Protein AF-A0A3D1AW39-F1 (afdb_monomer_lite)

Secondary structure (DSSP, 8-state):
-TTGGGSHHHHHHHHHHHHHHHHHHHHHHHHHHHHHHHHHHHHHHHHHHHHHHHHHHHHHHTTHHHHHHHHHHHTTT-HHHHHHHHHHHHHHHHHHHHHHHHHHHHHHHH-HHHHTTHHHHHHHTHHHHHHHHS-HHHH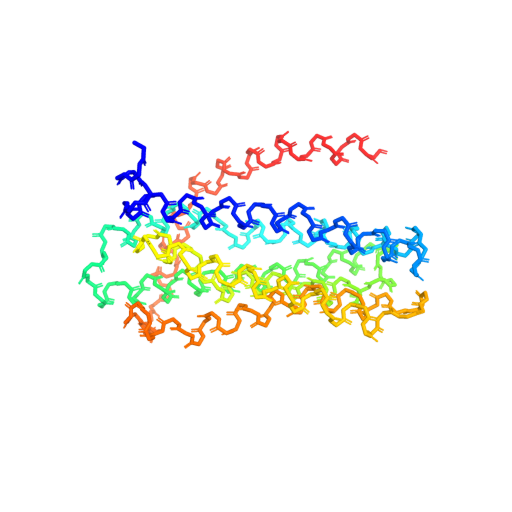HHTT-HHHHHHHHHHHHHHHHHHHHHH--STTTHHHHHHHHHHHHHHHHHHHHHHHHHHH--------HHHHHHHHHHHHHHHHHHHHHHHHHHHHHHHHT-

Structure (mmCIF, N/CA/C/O backbone):
data_AF-A0A3D1AW39-F1
#
_entry.id   AF-A0A3D1AW39-F1
#
loop_
_atom_site.group_PDB
_atom_site.id
_atom_site.type_symbol
_atom_site.label_atom_id
_atom_site.label_alt_id
_atom_site.label_comp_id
_atom_site.label_asym_id
_atom_site.label_entity_id
_atom_site.label_seq_id
_atom_site.pdbx_PDB_ins_code
_atom_site.Cartn_x
_atom_site.Cartn_y
_atom_site.Cartn_z
_atom_site.occupancy
_atom_site.B_iso_or_equiv
_atom_site.auth_seq_id
_atom_site.auth_comp_id
_atom_site.auth_asym_id
_atom_site.auth_atom_id
_atom_site.pdbx_PDB_model_num
ATOM 1 N N . MET A 1 1 ? -11.605 -38.046 10.058 1.00 46.28 1 MET A N 1
ATOM 2 C CA . MET A 1 1 ? -11.131 -37.231 8.911 1.00 46.28 1 MET A CA 1
ATOM 3 C C . MET A 1 1 ? -12.219 -36.349 8.277 1.00 46.28 1 MET A C 1
ATOM 5 O O . MET A 1 1 ? -12.023 -35.145 8.213 1.00 46.28 1 MET A O 1
ATOM 9 N N . ARG A 1 2 ? -13.407 -36.867 7.909 1.00 45.09 2 ARG A N 1
ATOM 10 C CA . ARG A 1 2 ? -14.499 -36.059 7.299 1.00 45.09 2 ARG A CA 1
ATOM 11 C C . ARG A 1 2 ? -15.125 -34.966 8.195 1.00 45.09 2 ARG A C 1
ATOM 13 O O . ARG 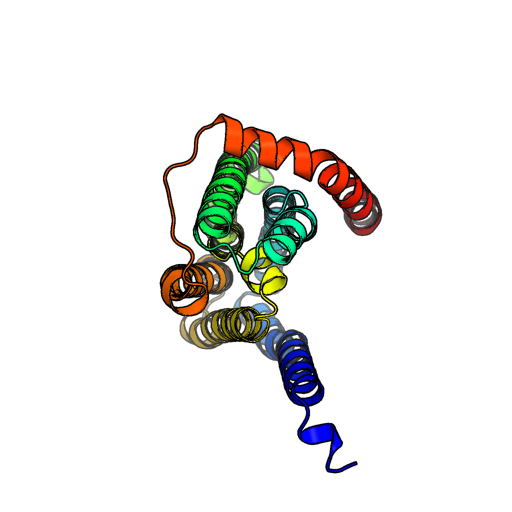A 1 2 ? -15.704 -34.023 7.671 1.00 45.09 2 ARG A O 1
ATOM 20 N N . ARG A 1 3 ? -14.982 -35.046 9.527 1.00 44.19 3 ARG A N 1
ATOM 21 C CA . ARG A 1 3 ? -15.471 -34.018 10.478 1.00 44.19 3 ARG A CA 1
ATOM 22 C C . ARG A 1 3 ? -14.529 -32.813 10.629 1.00 44.19 3 ARG A C 1
ATOM 24 O O . ARG A 1 3 ? -14.998 -31.736 10.970 1.00 44.19 3 ARG A O 1
ATOM 31 N N . LEU A 1 4 ? -13.236 -32.973 10.321 1.00 47.69 4 LEU A N 1
ATOM 32 C CA . LEU A 1 4 ? -12.252 -31.882 10.371 1.00 47.69 4 LEU A CA 1
ATOM 33 C C . LEU A 1 4 ? -12.429 -30.906 9.200 1.00 47.69 4 LEU A C 1
ATOM 35 O O . LEU A 1 4 ? -12.288 -29.710 9.394 1.00 47.69 4 LEU A O 1
ATOM 39 N N . LEU A 1 5 ? -12.865 -31.390 8.032 1.00 50.72 5 LEU A N 1
ATOM 40 C CA . LEU A 1 5 ? -13.167 -30.565 6.850 1.00 50.72 5 LEU A CA 1
ATOM 41 C C . LEU A 1 5 ? -14.412 -29.665 7.000 1.00 50.72 5 LEU A C 1
ATOM 43 O O . LEU A 1 5 ? -14.687 -28.857 6.119 1.00 50.72 5 LEU A O 1
ATOM 47 N N . ARG A 1 6 ? -15.172 -29.791 8.097 1.00 52.94 6 ARG A N 1
ATOM 48 C CA . ARG A 1 6 ? -16.337 -28.942 8.406 1.00 52.94 6 ARG A CA 1
ATOM 49 C C . ARG A 1 6 ? -16.041 -27.822 9.407 1.00 52.94 6 ARG A C 1
ATOM 51 O O . ARG A 1 6 ? -16.933 -27.019 9.664 1.00 52.94 6 ARG A O 1
ATOM 58 N N . SER A 1 7 ? -14.839 -27.750 9.981 1.00 61.44 7 SER A N 1
ATOM 59 C CA . SER A 1 7 ? -14.494 -26.662 10.897 1.00 61.44 7 SER A CA 1
ATOM 60 C C . SER A 1 7 ? -14.120 -25.401 10.113 1.00 61.44 7 SER A C 1
ATOM 62 O O . SER A 1 7 ? -13.469 -25.467 9.067 1.00 61.44 7 SER A O 1
ATOM 64 N N . THR A 1 8 ? -14.497 -24.231 10.635 1.00 64.88 8 THR A N 1
ATOM 65 C CA . THR A 1 8 ? -14.062 -22.916 10.127 1.00 64.88 8 THR A CA 1
ATOM 66 C C . THR A 1 8 ? -12.540 -22.863 9.933 1.00 64.88 8 THR A C 1
ATOM 68 O O . THR A 1 8 ? -12.059 -22.241 8.991 1.00 64.88 8 THR A O 1
ATOM 71 N N . VAL A 1 9 ? -11.793 -23.605 10.759 1.00 71.56 9 VAL A N 1
ATOM 72 C CA . VAL A 1 9 ? -10.335 -23.754 10.684 1.00 71.56 9 VAL A CA 1
ATOM 73 C C . VAL A 1 9 ? -9.889 -24.443 9.394 1.00 71.56 9 VAL A C 1
ATOM 75 O O . VAL A 1 9 ? -9.014 -23.919 8.716 1.00 71.56 9 VAL A O 1
ATOM 78 N N . ALA A 1 10 ? -10.494 -25.569 8.998 1.00 73.44 10 ALA A N 1
ATOM 79 C CA . ALA A 1 10 ? -10.113 -26.256 7.762 1.00 73.44 10 ALA A CA 1
ATOM 80 C C . ALA A 1 10 ? -10.465 -25.442 6.510 1.00 73.44 10 ALA A C 1
ATOM 82 O O . ALA A 1 10 ? -9.691 -25.422 5.556 1.00 73.44 10 ALA A O 1
ATOM 83 N N . ARG A 1 11 ? -11.595 -24.722 6.525 1.00 68.75 11 ARG A N 1
ATOM 84 C CA . ARG A 1 11 ? -11.969 -23.815 5.429 1.00 68.75 11 ARG A CA 1
ATOM 85 C C . ARG A 1 11 ? -10.987 -22.648 5.307 1.00 68.75 11 ARG A C 1
ATOM 87 O O . ARG A 1 11 ? -10.554 -22.344 4.201 1.00 68.75 11 ARG A O 1
ATOM 94 N N . ASN A 1 12 ? -10.607 -22.034 6.429 1.00 69.81 12 ASN A N 1
ATOM 95 C CA . ASN A 1 12 ? -9.619 -20.955 6.447 1.00 69.81 12 ASN A CA 1
ATOM 96 C C . ASN A 1 12 ? -8.232 -21.462 6.029 1.00 69.81 12 ASN A C 1
ATOM 98 O O . ASN A 1 12 ? -7.572 -20.814 5.227 1.00 69.81 12 ASN A O 1
ATOM 102 N N . ALA A 1 13 ? -7.817 -22.640 6.500 1.00 77.31 13 ALA A N 1
ATOM 103 C CA . ALA A 1 13 ? -6.557 -23.259 6.104 1.00 77.31 13 ALA A CA 1
ATOM 104 C C . ALA A 1 13 ? -6.520 -23.561 4.598 1.00 77.31 13 ALA A C 1
ATOM 106 O O . ALA A 1 13 ? -5.570 -23.176 3.927 1.00 77.31 13 ALA A O 1
ATOM 107 N N . LEU A 1 14 ? -7.567 -24.178 4.036 1.00 77.38 14 LEU A N 1
ATOM 108 C CA . LEU A 1 14 ? -7.657 -24.437 2.594 1.00 77.38 14 LEU A CA 1
ATOM 109 C C . LEU A 1 14 ? -7.664 -23.145 1.771 1.00 77.38 14 LEU A C 1
ATOM 111 O O . LEU A 1 14 ? -6.998 -23.088 0.742 1.00 77.38 14 LEU A O 1
ATOM 115 N N . ALA A 1 15 ? -8.364 -22.102 2.228 1.00 68.50 15 ALA A N 1
ATOM 116 C CA . ALA A 1 15 ? -8.329 -20.793 1.580 1.00 68.50 15 ALA A CA 1
ATOM 117 C C . ALA A 1 15 ? -6.910 -20.198 1.593 1.00 68.50 15 ALA A C 1
ATOM 119 O O . ALA A 1 15 ? -6.429 -19.755 0.554 1.00 68.50 15 ALA A O 1
ATOM 120 N N . LEU A 1 16 ? -6.208 -20.260 2.730 1.00 70.12 16 LEU A N 1
ATOM 121 C CA . LEU A 1 16 ? -4.821 -19.801 2.863 1.00 70.12 16 LEU A CA 1
ATOM 122 C C . LEU A 1 16 ? -3.856 -20.592 1.969 1.00 70.12 16 LEU A C 1
ATOM 124 O O . LEU A 1 16 ? -3.011 -19.995 1.304 1.00 70.12 16 LEU A O 1
ATOM 128 N N . TYR A 1 17 ? -3.996 -21.917 1.899 1.00 78.56 17 TYR A N 1
ATOM 129 C CA . TYR A 1 17 ? -3.203 -22.741 0.984 1.00 78.56 17 TYR A CA 1
ATOM 130 C C . TYR A 1 17 ? -3.522 -22.443 -0.482 1.00 78.56 17 TYR A C 1
ATOM 132 O O . TYR A 1 17 ? -2.606 -22.386 -1.296 1.00 78.56 17 TYR A O 1
ATOM 140 N N . GLY A 1 18 ? -4.790 -22.197 -0.822 1.00 75.50 18 GLY A N 1
ATOM 141 C CA . GLY A 1 18 ? -5.199 -21.780 -2.163 1.00 75.50 18 GLY A CA 1
ATOM 142 C C . GLY A 1 18 ? -4.584 -20.440 -2.568 1.00 75.50 18 GLY A C 1
ATOM 143 O O . GLY A 1 18 ? -4.095 -20.307 -3.689 1.00 75.50 18 GLY A O 1
ATOM 144 N N . ILE A 1 19 ? -4.525 -19.478 -1.640 1.00 69.38 19 ILE A N 1
ATOM 145 C CA . ILE A 1 19 ? -3.793 -18.223 -1.848 1.00 69.38 19 ILE A CA 1
ATOM 146 C C . ILE A 1 19 ? -2.334 -18.525 -2.115 1.00 69.38 19 ILE A C 1
ATOM 148 O O . ILE A 1 19 ? -1.855 -18.122 -3.162 1.00 69.38 19 ILE A O 1
ATOM 152 N N . GLN A 1 20 ? -1.643 -19.226 -1.209 1.00 74.44 20 GLN A N 1
ATOM 153 C CA . GLN A 1 20 ? -0.216 -19.552 -1.337 1.00 74.44 20 GLN A CA 1
ATOM 154 C C . GLN A 1 20 ? 0.071 -20.229 -2.681 1.00 74.44 20 GLN A C 1
ATOM 156 O O . GLN A 1 20 ? 0.967 -19.808 -3.404 1.00 74.44 20 GLN A O 1
ATOM 161 N N . ALA A 1 21 ? -0.746 -21.205 -3.078 1.00 78.75 21 ALA A N 1
ATOM 162 C CA . ALA A 1 21 ? -0.645 -21.846 -4.381 1.00 78.75 21 ALA A CA 1
ATOM 163 C C . ALA A 1 21 ? -0.776 -20.824 -5.518 1.00 78.75 21 ALA A C 1
ATOM 165 O O . ALA A 1 21 ? 0.107 -20.750 -6.365 1.00 78.75 21 ALA A O 1
ATOM 166 N N . ALA A 1 22 ? -1.798 -19.963 -5.506 1.00 73.06 22 ALA A N 1
ATOM 167 C CA . ALA A 1 22 ? -1.904 -18.865 -6.467 1.00 73.06 22 ALA A CA 1
ATOM 168 C C . ALA A 1 22 ? -0.705 -17.899 -6.385 1.00 73.06 22 ALA A C 1
ATOM 170 O O . ALA A 1 22 ? -0.312 -17.330 -7.405 1.00 73.06 22 ALA A O 1
ATOM 171 N N . GLN A 1 23 ? -0.090 -17.734 -5.206 1.00 71.56 23 GLN A N 1
ATOM 172 C CA . GLN A 1 23 ? 1.072 -16.873 -5.022 1.00 71.56 23 GLN A CA 1
ATOM 173 C C . GLN A 1 23 ? 2.298 -17.350 -5.780 1.00 71.56 23 GLN A C 1
ATOM 175 O O . GLN A 1 23 ? 3.000 -16.514 -6.345 1.00 71.56 23 GLN A O 1
ATOM 180 N N . TYR A 1 24 ? 2.507 -18.662 -5.827 1.00 79.19 24 TYR A N 1
ATOM 181 C CA . TYR A 1 24 ? 3.645 -19.277 -6.502 1.00 79.19 24 TYR A CA 1
ATOM 182 C C . TYR A 1 24 ? 3.341 -19.661 -7.951 1.00 79.19 24 TYR A C 1
ATOM 184 O O . TYR A 1 24 ? 4.180 -19.462 -8.825 1.00 79.19 24 TYR A O 1
ATOM 192 N N . ILE A 1 25 ? 2.133 -20.158 -8.224 1.00 83.25 25 ILE A N 1
ATOM 193 C CA . ILE A 1 25 ? 1.740 -20.665 -9.544 1.00 83.25 25 ILE A CA 1
ATOM 194 C C . ILE A 1 25 ? 1.546 -19.523 -10.542 1.00 83.25 25 ILE A C 1
ATOM 196 O O . ILE A 1 25 ? 1.949 -19.644 -11.692 1.00 83.25 25 ILE A O 1
ATOM 200 N N . LEU A 1 26 ? 0.943 -18.400 -10.143 1.00 78.31 26 LEU A N 1
ATOM 201 C CA . LEU A 1 26 ? 0.671 -17.320 -11.097 1.00 78.31 26 LEU A CA 1
ATOM 202 C C . LEU A 1 26 ? 1.952 -16.699 -11.682 1.00 78.31 26 LEU A C 1
ATOM 204 O O . LEU A 1 26 ? 2.040 -16.611 -12.908 1.00 78.31 26 LEU A O 1
ATOM 208 N N . PRO A 1 27 ? 2.976 -16.345 -10.877 1.00 79.12 27 PRO A N 1
ATOM 209 C CA . PRO A 1 27 ? 4.255 -15.883 -11.408 1.00 79.12 27 PRO A CA 1
ATOM 210 C C . PRO A 1 27 ? 4.938 -16.870 -12.356 1.00 79.12 27 PRO A C 1
ATOM 212 O O . PRO A 1 27 ? 5.640 -16.434 -13.261 1.00 79.12 27 PRO A O 1
ATOM 215 N N . TRP A 1 28 ? 4.716 -18.181 -12.212 1.00 83.81 28 TRP A N 1
ATOM 216 C CA . TRP A 1 28 ? 5.270 -19.171 -13.143 1.00 83.81 28 TRP A CA 1
ATOM 217 C C . TRP A 1 28 ? 4.735 -19.032 -14.567 1.00 83.81 28 TRP A C 1
ATOM 219 O O . TRP A 1 28 ? 5.428 -19.414 -15.501 1.00 83.81 28 TRP A O 1
ATOM 229 N N . PHE A 1 29 ? 3.538 -18.479 -14.755 1.00 84.25 29 PHE A N 1
ATOM 230 C CA . PHE A 1 29 ? 3.024 -18.170 -16.089 1.00 84.25 29 PHE A CA 1
ATOM 231 C C . PHE A 1 29 ? 3.451 -16.776 -16.539 1.00 84.25 29 PHE A C 1
ATOM 233 O O . PHE A 1 29 ? 3.885 -16.591 -17.677 1.00 84.25 29 PHE A O 1
ATOM 240 N N . THR A 1 30 ? 3.356 -15.792 -15.644 1.00 84.69 30 THR A N 1
ATOM 241 C CA . THR A 1 30 ? 3.626 -14.394 -15.988 1.00 84.69 30 THR A CA 1
ATOM 242 C C . THR A 1 30 ? 5.106 -14.142 -16.257 1.00 84.69 30 THR A C 1
ATOM 244 O O . THR A 1 30 ? 5.433 -13.422 -17.194 1.00 84.69 30 THR A O 1
ATOM 247 N N . TYR A 1 31 ? 6.013 -14.729 -15.469 1.00 86.69 31 TYR A N 1
ATOM 248 C CA . TYR A 1 31 ? 7.445 -14.448 -15.580 1.00 86.69 31 TYR A CA 1
ATOM 249 C C . TYR A 1 31 ? 8.034 -14.950 -16.900 1.00 86.69 31 TYR A C 1
ATOM 251 O O . TYR A 1 31 ? 8.643 -14.129 -17.578 1.00 86.69 31 TYR A O 1
ATOM 259 N N . PRO A 1 32 ? 7.830 -16.212 -17.340 1.00 88.81 32 PRO A N 1
ATOM 260 C CA . PRO A 1 32 ? 8.340 -16.666 -18.635 1.00 88.81 32 PRO A CA 1
ATOM 261 C C . PRO A 1 32 ? 7.734 -15.905 -19.816 1.00 88.81 32 PRO A C 1
ATOM 263 O O . PRO A 1 32 ? 8.401 -15.697 -20.827 1.00 88.81 32 PRO A O 1
ATOM 266 N N . TYR A 1 33 ? 6.471 -15.485 -19.703 1.00 90.88 33 TYR A N 1
ATOM 267 C CA . TYR A 1 33 ? 5.830 -14.673 -20.732 1.00 90.88 33 TYR A CA 1
ATOM 268 C C . TYR A 1 33 ? 6.463 -13.281 -20.820 1.00 90.88 33 TYR A C 1
ATOM 270 O O . TYR A 1 33 ? 6.902 -12.871 -21.892 1.00 90.88 33 TYR A O 1
ATOM 278 N N . LEU A 1 34 ? 6.564 -12.571 -19.692 1.00 88.19 34 LEU A N 1
ATOM 279 C CA . LEU A 1 34 ? 7.117 -11.219 -19.651 1.00 88.19 34 LEU A CA 1
ATOM 280 C C . LEU A 1 34 ? 8.604 -11.193 -20.006 1.00 88.19 34 LEU A C 1
ATOM 282 O O . LEU A 1 34 ? 9.021 -10.300 -20.736 1.00 88.19 34 LEU A O 1
ATOM 286 N N . THR A 1 35 ? 9.396 -12.179 -19.574 1.00 89.56 35 THR A N 1
ATOM 287 C CA . THR A 1 35 ? 10.810 -12.275 -19.975 1.00 89.56 35 THR A CA 1
ATOM 288 C C . THR A 1 35 ? 10.969 -12.530 -21.469 1.00 89.56 35 THR A C 1
ATOM 290 O O . THR A 1 35 ? 11.902 -11.999 -22.068 1.00 89.56 35 THR A O 1
ATOM 293 N N . ARG A 1 36 ? 10.070 -13.312 -22.081 1.00 91.12 36 ARG A N 1
ATOM 294 C CA . ARG A 1 36 ? 10.085 -13.592 -23.521 1.00 91.12 36 ARG A CA 1
ATOM 295 C C . ARG A 1 36 ? 9.625 -12.398 -24.358 1.00 91.12 36 ARG A C 1
ATOM 297 O O . ARG A 1 36 ? 10.225 -12.149 -25.392 1.00 91.12 36 ARG A O 1
ATOM 304 N N . VAL A 1 37 ? 8.571 -11.692 -23.944 1.00 92.50 37 VAL A N 1
ATOM 305 C CA . VAL A 1 37 ? 7.996 -10.572 -24.715 1.00 92.50 37 VAL A CA 1
ATOM 306 C C . VAL A 1 37 ? 8.784 -9.278 -24.530 1.00 92.50 37 VAL A C 1
ATOM 308 O O . VAL A 1 37 ? 8.977 -8.549 -25.493 1.00 92.50 37 VAL A O 1
ATOM 311 N N . LEU A 1 38 ? 9.248 -8.983 -23.312 1.00 89.94 38 LEU A N 1
ATOM 312 C CA . LEU A 1 38 ? 9.972 -7.741 -23.018 1.00 89.94 38 LEU A CA 1
ATOM 313 C C . LEU A 1 38 ? 11.488 -7.863 -23.179 1.00 89.94 38 LEU A C 1
ATOM 315 O O . LEU A 1 38 ? 12.182 -6.855 -23.095 1.00 89.94 38 LEU A O 1
ATOM 319 N N . HIS A 1 39 ? 12.000 -9.074 -23.395 1.00 89.50 39 HIS A N 1
ATOM 320 C CA . HIS A 1 39 ? 13.405 -9.439 -23.227 1.00 89.50 39 HIS A CA 1
ATOM 321 C C . HIS A 1 39 ? 13.907 -9.310 -21.769 1.00 89.50 39 HIS A C 1
ATOM 323 O O . HIS A 1 39 ? 13.409 -8.497 -20.978 1.00 89.50 39 HIS A O 1
ATOM 329 N N . PRO A 1 40 ? 14.941 -10.086 -21.381 1.00 87.50 40 PRO A N 1
ATOM 330 C CA . PRO A 1 40 ? 15.472 -10.071 -20.015 1.00 87.50 40 PRO A CA 1
ATOM 331 C C . PRO A 1 40 ? 15.916 -8.685 -19.524 1.00 87.50 40 PRO A C 1
ATOM 333 O O . PRO A 1 40 ? 15.761 -8.384 -18.343 1.00 87.50 40 PRO A O 1
ATOM 336 N N . ALA A 1 41 ? 16.422 -7.826 -20.416 1.00 87.94 41 ALA A N 1
ATOM 337 C CA . ALA A 1 41 ? 16.900 -6.490 -20.062 1.00 87.94 41 ALA A CA 1
ATOM 338 C C . ALA A 1 41 ? 15.771 -5.570 -19.558 1.00 87.94 41 ALA A C 1
ATOM 340 O O . ALA A 1 41 ? 15.896 -4.959 -18.494 1.00 87.94 41 ALA A O 1
ATOM 341 N N . ASN A 1 42 ? 14.643 -5.497 -20.273 1.00 90.75 42 ASN A N 1
ATOM 342 C CA . ASN A 1 42 ? 13.526 -4.646 -19.856 1.00 90.75 42 ASN A CA 1
ATOM 343 C C . ASN A 1 42 ? 12.739 -5.253 -18.695 1.00 90.75 42 ASN A C 1
ATOM 345 O O . ASN A 1 42 ? 12.287 -4.525 -17.812 1.00 90.75 42 ASN A O 1
ATOM 349 N N . TRP A 1 43 ? 12.624 -6.582 -18.647 1.00 90.12 43 TRP A N 1
ATOM 350 C CA . TRP A 1 43 ? 12.066 -7.251 -17.475 1.00 90.12 43 TRP A CA 1
ATOM 351 C C . TRP A 1 43 ? 12.899 -6.977 -16.213 1.00 90.12 43 TRP A C 1
ATOM 353 O O . TRP A 1 43 ? 12.343 -6.684 -15.155 1.00 90.12 43 TRP A O 1
ATOM 363 N N . GLY A 1 44 ? 14.231 -6.967 -16.341 1.00 89.38 44 GLY A N 1
ATOM 364 C CA . GLY A 1 44 ? 15.147 -6.580 -15.270 1.00 89.38 44 GLY A CA 1
ATOM 365 C C . GLY A 1 44 ? 14.888 -5.164 -14.747 1.00 89.38 44 GLY A C 1
ATOM 366 O O . GLY A 1 44 ? 14.821 -4.969 -13.535 1.00 89.38 44 GLY A O 1
ATOM 36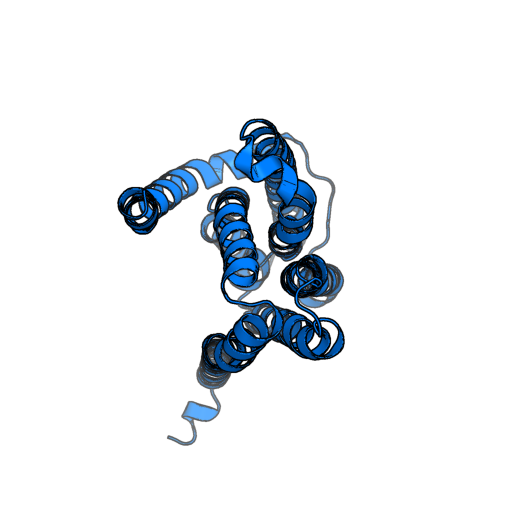7 N N . ARG A 1 45 ? 14.644 -4.190 -15.638 1.00 90.38 45 ARG A N 1
ATOM 368 C CA . ARG A 1 45 ? 14.276 -2.811 -15.252 1.00 90.38 45 ARG A CA 1
ATOM 369 C C . ARG A 1 45 ? 13.000 -2.772 -14.405 1.00 90.38 45 ARG A C 1
ATOM 371 O O . ARG A 1 45 ? 12.976 -2.086 -13.385 1.00 90.38 45 ARG A O 1
ATOM 378 N N . ILE A 1 46 ? 11.972 -3.544 -14.772 1.00 92.31 46 ILE A N 1
ATOM 379 C CA . ILE A 1 46 ? 10.725 -3.645 -13.991 1.00 92.31 46 ILE A CA 1
ATOM 380 C C . ILE A 1 46 ? 10.992 -4.247 -12.608 1.00 92.31 46 ILE A C 1
ATOM 382 O O . ILE A 1 46 ? 10.538 -3.689 -11.612 1.00 92.31 46 ILE A O 1
ATOM 386 N N . ILE A 1 47 ? 11.744 -5.350 -12.524 1.00 90.38 47 ILE A N 1
ATOM 387 C CA . ILE A 1 47 ? 12.068 -5.985 -11.237 1.00 90.38 47 ILE A CA 1
ATOM 388 C C . ILE A 1 47 ? 12.847 -5.024 -10.333 1.00 90.38 47 ILE A C 1
ATOM 390 O O . ILE A 1 47 ? 12.542 -4.928 -9.146 1.00 90.38 47 ILE A O 1
ATOM 394 N N . ILE A 1 48 ? 13.820 -4.287 -10.876 1.00 88.88 48 ILE A N 1
ATOM 395 C CA . ILE A 1 48 ? 14.587 -3.288 -10.119 1.00 88.88 48 ILE A CA 1
ATOM 396 C C . ILE A 1 48 ? 13.656 -2.193 -9.590 1.00 88.88 48 ILE A C 1
ATOM 398 O O . ILE A 1 48 ? 13.718 -1.858 -8.405 1.00 88.88 48 ILE A O 1
ATOM 402 N N . ALA A 1 49 ? 12.756 -1.674 -10.431 1.00 92.25 49 ALA A N 1
ATOM 403 C CA . ALA A 1 49 ? 11.768 -0.689 -10.006 1.00 92.25 49 ALA A CA 1
ATOM 404 C C . ALA A 1 49 ? 10.857 -1.243 -8.899 1.00 92.25 49 ALA A C 1
ATOM 406 O O . ALA A 1 49 ? 10.656 -0.583 -7.882 1.00 92.25 49 ALA A O 1
ATOM 407 N N . GLN A 1 50 ? 10.362 -2.474 -9.036 1.00 91.50 50 GLN A N 1
ATOM 408 C CA . GLN A 1 50 ? 9.543 -3.134 -8.016 1.00 91.50 50 GLN A CA 1
ATOM 409 C C . GLN A 1 50 ? 10.303 -3.330 -6.700 1.00 91.50 50 GLN A C 1
ATOM 411 O O . GLN A 1 50 ? 9.767 -3.021 -5.637 1.00 91.50 50 GLN A O 1
ATOM 416 N N . ALA A 1 51 ? 11.552 -3.795 -6.755 1.00 87.62 51 ALA A N 1
ATOM 417 C CA . ALA A 1 51 ? 12.395 -3.986 -5.578 1.00 87.62 51 ALA A CA 1
ATOM 418 C C . ALA A 1 51 ? 12.654 -2.661 -4.849 1.00 87.62 51 ALA A C 1
ATOM 420 O O . ALA A 1 51 ? 12.514 -2.588 -3.629 1.00 87.62 51 ALA A O 1
ATOM 421 N N . PHE A 1 52 ? 12.956 -1.597 -5.596 1.00 88.50 52 PHE A N 1
ATOM 422 C CA . PHE A 1 52 ? 13.119 -0.252 -5.051 1.00 88.50 52 PHE A CA 1
ATOM 423 C C . PHE A 1 52 ? 11.833 0.251 -4.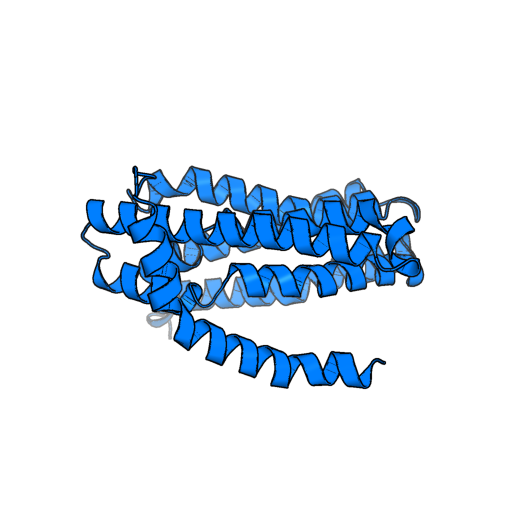381 1.00 88.50 52 PHE A C 1
ATOM 425 O O . PHE A 1 52 ? 11.854 0.707 -3.238 1.00 88.50 52 PHE A O 1
ATOM 432 N N . ILE A 1 53 ? 10.689 0.100 -5.054 1.00 94.19 53 ILE A N 1
ATOM 433 C CA . ILE A 1 53 ? 9.382 0.502 -4.526 1.00 94.19 53 ILE A CA 1
ATOM 434 C C . ILE A 1 53 ? 8.988 -0.304 -3.280 1.00 94.19 53 ILE A C 1
ATOM 436 O O . ILE A 1 53 ? 8.354 0.233 -2.367 1.00 94.19 53 ILE A O 1
ATOM 440 N N . GLN A 1 54 ? 9.411 -1.564 -3.180 1.00 89.56 54 GLN A N 1
ATOM 441 C CA . GLN A 1 54 ? 9.110 -2.418 -2.035 1.00 89.56 54 GLN A CA 1
ATOM 442 C C . GLN A 1 54 ? 9.682 -1.877 -0.716 1.00 89.56 54 GLN A C 1
ATOM 444 O O . GLN A 1 54 ? 9.073 -2.094 0.334 1.00 89.56 54 GLN A O 1
ATOM 449 N N . PHE A 1 55 ? 10.799 -1.142 -0.737 1.00 88.75 55 PHE A N 1
ATOM 450 C CA . PHE A 1 55 ? 11.300 -0.463 0.463 1.00 88.75 55 PHE A CA 1
ATOM 451 C C . PHE A 1 55 ? 10.299 0.575 0.977 1.00 88.75 55 PHE A C 1
ATOM 453 O O . PHE A 1 55 ? 10.022 0.619 2.174 1.00 88.75 55 PHE A O 1
ATOM 460 N N . PHE A 1 56 ? 9.680 1.346 0.082 1.00 92.81 56 PHE A N 1
ATOM 461 C CA . PHE A 1 56 ? 8.654 2.318 0.458 1.00 92.81 56 PHE A CA 1
ATOM 462 C C . PHE A 1 56 ? 7.373 1.651 0.956 1.00 92.81 56 PHE A C 1
ATOM 464 O O . PHE A 1 56 ? 6.774 2.145 1.906 1.00 92.81 56 PHE A O 1
ATOM 471 N N . VAL A 1 57 ? 6.989 0.493 0.403 1.00 91.75 57 VAL A N 1
ATOM 472 C CA . VAL A 1 57 ? 5.893 -0.311 0.974 1.00 91.75 57 VAL A CA 1
ATOM 473 C C . VAL A 1 57 ? 6.194 -0.637 2.440 1.00 91.75 57 VAL A C 1
ATOM 475 O O . VAL A 1 57 ? 5.371 -0.354 3.307 1.00 91.75 57 VAL A O 1
ATOM 478 N N . VAL A 1 58 ? 7.395 -1.144 2.744 1.00 87.19 58 VAL A N 1
ATOM 479 C CA . VAL A 1 58 ? 7.809 -1.453 4.126 1.00 87.19 58 VAL A CA 1
ATOM 480 C C . VAL A 1 58 ? 7.779 -0.209 5.019 1.00 87.19 58 VAL A C 1
ATOM 482 O O . VAL A 1 58 ? 7.267 -0.282 6.136 1.00 87.19 58 VAL A O 1
ATOM 485 N N . ILE A 1 59 ? 8.260 0.937 4.526 1.00 89.81 59 ILE A N 1
ATOM 486 C CA . ILE A 1 59 ? 8.208 2.210 5.261 1.00 89.81 59 ILE A CA 1
ATOM 487 C C . ILE A 1 59 ? 6.761 2.578 5.597 1.00 89.81 59 ILE A C 1
ATOM 489 O O . ILE A 1 59 ? 6.469 2.873 6.752 1.00 89.81 59 ILE A O 1
ATOM 493 N N . THR A 1 60 ? 5.842 2.512 4.627 1.00 92.94 60 THR A N 1
ATOM 494 C CA . THR A 1 60 ? 4.426 2.849 4.855 1.00 92.94 60 THR A CA 1
ATOM 495 C C . THR A 1 60 ? 3.706 1.889 5.794 1.00 92.94 60 THR A C 1
ATOM 497 O O . THR A 1 60 ? 2.699 2.269 6.387 1.00 92.94 60 THR A O 1
ATOM 500 N N . GLU A 1 61 ? 4.203 0.661 5.961 1.00 88.62 61 GLU A N 1
ATOM 501 C CA . GLU A 1 61 ? 3.653 -0.268 6.943 1.00 88.62 61 GLU A CA 1
ATOM 502 C C . GLU A 1 61 ? 4.049 0.092 8.378 1.00 88.62 61 GLU A C 1
ATOM 504 O O . GLU A 1 61 ? 3.270 -0.217 9.270 1.00 88.62 61 GLU A O 1
ATOM 509 N N . TYR A 1 62 ? 5.200 0.740 8.611 1.00 84.62 62 TYR A N 1
ATOM 510 C CA . TYR A 1 62 ? 5.654 1.329 9.891 1.00 84.62 62 TYR A CA 1
ATOM 511 C C . TYR A 1 62 ? 5.439 0.475 11.169 1.00 84.62 62 TYR A C 1
ATOM 513 O O . TYR A 1 62 ? 5.389 0.985 12.280 1.00 84.62 62 TYR A O 1
ATOM 521 N N . GLY A 1 63 ? 5.260 -0.843 11.049 1.00 84.12 63 GLY A N 1
ATOM 522 C CA . GLY A 1 63 ? 4.870 -1.709 12.172 1.00 84.12 63 GLY A CA 1
ATOM 523 C C . GLY A 1 63 ? 3.372 -1.716 12.531 1.00 84.12 63 GLY A C 1
ATOM 524 O O . GLY A 1 63 ? 2.973 -2.452 13.435 1.00 84.12 63 GLY A O 1
ATOM 525 N N . PHE A 1 64 ? 2.517 -0.994 11.798 1.00 89.88 64 PHE A N 1
ATOM 526 C CA . PHE A 1 64 ? 1.063 -0.964 12.004 1.00 89.88 64 PHE A CA 1
ATOM 527 C C . PHE A 1 64 ? 0.402 -2.340 11.858 1.00 89.88 64 PHE A C 1
ATOM 529 O O . PHE A 1 64 ? -0.601 -2.602 12.515 1.00 89.88 64 PHE A O 1
ATOM 536 N N . ASN A 1 65 ? 0.985 -3.257 11.077 1.00 88.06 65 ASN A N 1
ATOM 537 C CA . ASN A 1 65 ? 0.490 -4.637 10.988 1.00 88.06 65 ASN A CA 1
ATOM 538 C C . ASN A 1 65 ? 0.521 -5.397 12.322 1.00 88.06 65 ASN A C 1
ATOM 540 O O . ASN A 1 65 ? -0.168 -6.405 12.448 1.00 88.06 65 ASN A O 1
ATOM 544 N N . LEU A 1 66 ? 1.279 -4.930 13.317 1.00 87.75 66 LEU A N 1
ATOM 545 C CA . LEU A 1 66 ? 1.250 -5.479 14.671 1.00 87.75 66 LEU A CA 1
ATOM 546 C C . LEU A 1 66 ? 0.474 -4.559 15.615 1.00 87.75 66 LEU A C 1
ATOM 548 O O . LEU A 1 66 ? -0.512 -4.992 16.208 1.00 87.75 66 LEU A O 1
ATOM 552 N N . THR A 1 67 ? 0.868 -3.287 15.718 1.00 92.31 67 THR A N 1
ATOM 553 C CA . THR A 1 67 ? 0.291 -2.366 16.713 1.00 92.31 67 THR A CA 1
ATOM 554 C C . THR A 1 67 ? -1.173 -2.035 16.433 1.00 92.31 67 THR A C 1
ATOM 556 O O . THR A 1 67 ? -2.013 -2.147 17.327 1.00 92.31 67 THR A O 1
ATOM 559 N N . ALA A 1 68 ? -1.517 -1.701 15.186 1.00 93.62 68 ALA A N 1
ATOM 560 C CA . ALA A 1 68 ? -2.895 -1.388 14.816 1.00 93.62 68 ALA A CA 1
ATOM 561 C C . ALA A 1 68 ? -3.775 -2.645 14.828 1.00 93.62 68 ALA A C 1
ATOM 563 O O . ALA A 1 68 ? -4.906 -2.590 15.304 1.00 93.62 68 ALA A O 1
ATOM 564 N N . THR A 1 69 ? -3.247 -3.789 14.383 1.00 94.00 69 THR A N 1
ATOM 565 C CA . THR A 1 69 ? -3.945 -5.084 14.461 1.00 94.00 69 THR A CA 1
ATOM 566 C C . THR A 1 69 ? -4.305 -5.441 15.903 1.00 94.00 69 THR A C 1
ATOM 568 O O . THR A 1 69 ? -5.447 -5.810 16.176 1.00 94.00 69 THR A O 1
ATOM 571 N N . GLN A 1 70 ? -3.370 -5.276 16.846 1.00 93.12 70 GLN A N 1
ATOM 572 C CA . GLN A 1 70 ? -3.623 -5.494 18.270 1.00 93.12 70 GLN A CA 1
ATOM 573 C C . GLN A 1 70 ? -4.676 -4.518 18.812 1.00 93.12 70 GLN A C 1
ATOM 575 O O . GLN A 1 70 ? -5.614 -4.941 19.489 1.00 93.12 70 GLN A O 1
ATOM 580 N N . ALA A 1 71 ? -4.563 -3.225 18.492 1.00 93.88 71 ALA A N 1
ATOM 581 C CA . ALA A 1 71 ? -5.524 -2.215 18.932 1.00 93.88 71 ALA A CA 1
ATOM 582 C C . ALA A 1 71 ? -6.948 -2.513 18.430 1.00 93.88 71 ALA A C 1
ATOM 584 O O . ALA A 1 71 ? -7.908 -2.380 19.192 1.00 93.88 71 ALA A O 1
ATOM 585 N N . VAL A 1 72 ? -7.081 -2.967 17.180 1.00 95.88 72 VAL A N 1
ATOM 586 C CA . VAL A 1 72 ? -8.351 -3.423 16.596 1.00 95.88 72 VAL A CA 1
ATOM 587 C C . VAL A 1 72 ? -8.885 -4.650 17.321 1.00 95.88 72 VAL A C 1
ATOM 589 O O . VAL A 1 72 ? -10.057 -4.661 17.676 1.00 95.88 72 VAL A O 1
ATOM 592 N N . ALA A 1 73 ? -8.049 -5.661 17.566 1.00 93.44 73 ALA A N 1
ATOM 593 C CA . ALA A 1 73 ? -8.479 -6.891 18.228 1.00 93.44 73 ALA A CA 1
ATOM 594 C C . ALA A 1 73 ? -9.024 -6.624 19.643 1.00 93.44 73 ALA A C 1
ATOM 596 O O . ALA A 1 73 ? -10.037 -7.205 20.030 1.00 93.44 73 ALA A O 1
ATOM 597 N N . ILE A 1 74 ? -8.399 -5.699 20.384 1.00 95.19 74 ILE A N 1
ATOM 598 C CA . ILE A 1 74 ? -8.846 -5.281 21.723 1.00 95.19 74 ILE A CA 1
ATOM 599 C C . ILE A 1 74 ? -10.203 -4.558 21.668 1.00 95.19 74 ILE A C 1
ATOM 601 O O . ILE A 1 74 ? -11.038 -4.760 22.544 1.00 95.19 74 ILE A O 1
ATOM 605 N N . HIS A 1 75 ? -10.447 -3.737 20.641 1.00 94.62 75 HIS A N 1
ATOM 606 C CA . HIS A 1 75 ? -11.636 -2.877 20.537 1.00 94.62 75 HIS A CA 1
ATOM 607 C C . HIS A 1 75 ? -12.615 -3.330 19.441 1.00 94.62 75 HIS A C 1
ATOM 609 O O . HIS A 1 75 ? -13.369 -2.518 18.907 1.00 94.62 75 HIS A O 1
ATOM 615 N N . ARG A 1 76 ? -12.608 -4.619 19.0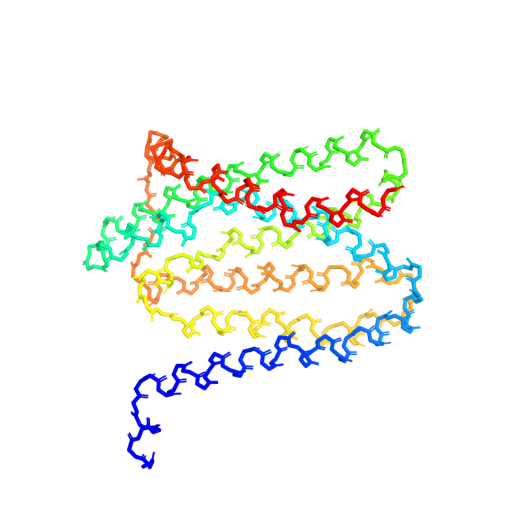81 1.00 91.31 76 ARG A N 1
ATOM 616 C CA . ARG A 1 76 ? -13.357 -5.157 17.928 1.00 91.31 76 ARG A CA 1
ATOM 617 C C . ARG A 1 76 ? -14.873 -4.943 18.001 1.00 91.31 76 ARG A C 1
ATOM 619 O O . ARG A 1 76 ? -15.521 -4.852 16.962 1.00 91.31 76 ARG A O 1
ATOM 626 N N . ASP A 1 77 ? -15.415 -4.838 19.213 1.00 92.31 77 ASP A N 1
ATOM 627 C CA . ASP A 1 77 ? -16.847 -4.662 19.473 1.00 92.31 77 ASP A CA 1
ATOM 628 C C . ASP A 1 77 ? -17.254 -3.175 19.625 1.00 92.31 77 ASP A C 1
ATOM 630 O O . ASP A 1 77 ? -18.441 -2.848 19.607 1.00 92.31 77 ASP A O 1
ATOM 634 N N . ASP A 1 78 ? -16.286 -2.252 19.705 1.00 95.12 78 ASP A N 1
ATOM 635 C CA . ASP A 1 78 ? -16.502 -0.803 19.830 1.00 95.12 78 ASP A CA 1
ATOM 636 C C . ASP A 1 78 ? -16.316 -0.108 18.469 1.00 95.12 78 ASP A C 1
ATOM 638 O O . ASP A 1 78 ? -15.226 0.332 18.092 1.00 95.12 78 ASP A O 1
ATOM 642 N N . ILE A 1 79 ? -17.408 -0.003 17.704 1.00 94.12 79 ILE A N 1
ATOM 643 C CA . ILE A 1 79 ? -17.405 0.600 16.359 1.00 94.12 79 ILE A CA 1
ATOM 644 C C . ILE A 1 79 ? -16.923 2.067 16.348 1.00 94.12 79 ILE A C 1
ATOM 646 O O . ILE A 1 79 ? -16.149 2.421 15.445 1.00 94.12 79 ILE A O 1
ATOM 650 N N . PRO A 1 80 ? -17.333 2.945 17.290 1.00 95.12 80 PRO A N 1
ATOM 651 C CA . PRO A 1 80 ? -16.763 4.286 17.408 1.00 95.12 80 PRO A CA 1
ATOM 652 C C . PRO A 1 80 ? -15.240 4.290 17.564 1.00 95.12 80 PRO A C 1
ATOM 654 O O . PRO A 1 80 ? -14.552 5.029 16.850 1.00 95.12 80 PRO A O 1
ATOM 657 N N . ARG A 1 81 ? -14.696 3.453 18.454 1.00 94.75 81 ARG A N 1
ATOM 658 C CA . ARG A 1 81 ? -13.248 3.368 18.671 1.00 94.75 81 ARG A CA 1
ATOM 659 C C . ARG A 1 81 ? -12.533 2.799 17.452 1.00 94.75 81 ARG A C 1
ATOM 661 O O . ARG A 1 81 ? -11.532 3.365 17.017 1.00 94.75 81 ARG A O 1
ATOM 668 N N . LEU A 1 82 ? -13.090 1.756 16.845 1.00 95.44 82 LEU A N 1
ATOM 669 C CA . LEU A 1 82 ? -12.577 1.138 15.626 1.00 95.44 82 LEU A CA 1
ATOM 670 C C . LEU A 1 82 ? -12.480 2.139 14.466 1.00 95.44 82 LEU A C 1
ATOM 672 O O . LEU A 1 82 ? -11.484 2.177 13.749 1.00 95.44 82 LEU A O 1
ATOM 676 N N . SER A 1 83 ? -13.496 2.989 14.314 1.00 95.94 83 SER A N 1
ATOM 677 C CA . SER A 1 83 ? -13.549 4.046 13.296 1.00 95.94 83 SER A CA 1
ATOM 678 C C . SER A 1 83 ? -12.457 5.104 13.495 1.00 95.94 83 SER A C 1
ATOM 680 O O . SER A 1 83 ? -11.846 5.566 12.524 1.00 95.94 83 SER A O 1
ATOM 682 N N . ARG A 1 84 ? -12.155 5.461 14.751 1.00 96.38 84 ARG A N 1
ATOM 683 C CA . ARG A 1 84 ? -11.027 6.349 15.070 1.00 96.38 84 ARG A CA 1
ATOM 684 C C . ARG A 1 84 ? -9.689 5.696 14.743 1.00 96.38 84 ARG A C 1
ATOM 686 O O . ARG A 1 84 ? -8.900 6.318 14.046 1.00 96.38 84 ARG A O 1
ATOM 693 N N . ILE A 1 85 ? -9.468 4.440 15.150 1.00 95.56 85 ILE A N 1
ATOM 694 C CA . ILE A 1 85 ? -8.233 3.698 14.831 1.00 95.56 85 ILE A CA 1
ATOM 695 C C . ILE A 1 85 ? -8.048 3.610 13.309 1.00 95.56 85 ILE A C 1
ATOM 697 O O . ILE A 1 85 ? -6.981 3.954 12.804 1.00 95.56 85 ILE A O 1
ATOM 701 N N . LEU A 1 86 ? -9.100 3.232 12.568 1.00 96.06 86 LEU A N 1
ATOM 702 C CA . LEU A 1 86 ? -9.132 3.241 11.100 1.00 96.06 86 LEU A CA 1
ATOM 703 C C . LEU A 1 86 ? -8.635 4.564 10.534 1.00 96.06 86 LEU A C 1
ATOM 705 O O . LEU A 1 86 ? -7.726 4.580 9.705 1.00 96.06 86 LEU A O 1
ATOM 709 N N . THR A 1 87 ? -9.225 5.666 10.979 1.00 96.50 87 THR A N 1
ATOM 710 C CA . THR A 1 87 ? -8.912 6.976 10.418 1.00 96.50 87 THR A CA 1
ATOM 711 C C . THR A 1 87 ? -7.498 7.418 10.796 1.00 96.50 87 THR A C 1
ATOM 713 O O . THR A 1 87 ? -6.749 7.816 9.907 1.00 96.50 87 THR A O 1
ATOM 716 N N . SER A 1 88 ? -7.096 7.296 12.065 1.00 96.38 88 SER A N 1
ATOM 717 C CA . SER A 1 88 ? -5.771 7.719 12.539 1.00 96.38 88 SER A CA 1
ATOM 718 C C . SER A 1 88 ? -4.640 6.943 11.867 1.00 96.38 88 SER A C 1
ATOM 720 O O . SER A 1 88 ? -3.705 7.549 11.347 1.00 96.38 88 SER A O 1
ATOM 722 N N . VAL A 1 89 ? -4.754 5.612 11.787 1.00 96.12 89 VAL A N 1
ATOM 723 C CA . VAL A 1 89 ? -3.743 4.764 11.136 1.00 96.12 89 VAL A CA 1
ATOM 724 C C . VAL A 1 89 ? -3.717 5.012 9.631 1.00 96.12 89 VAL A C 1
ATOM 726 O O . VAL A 1 89 ? -2.643 5.145 9.052 1.00 96.12 89 VAL A O 1
ATOM 729 N N . THR A 1 90 ? -4.874 5.129 8.972 1.00 96.00 90 THR A N 1
ATOM 730 C CA . THR A 1 90 ? -4.907 5.406 7.524 1.00 96.00 90 THR A CA 1
ATOM 731 C C . THR A 1 90 ? -4.325 6.784 7.210 1.00 96.00 90 THR A C 1
ATOM 733 O O . THR A 1 90 ? -3.587 6.928 6.236 1.00 96.00 90 THR A O 1
ATOM 736 N N . ALA A 1 91 ? -4.584 7.790 8.051 1.00 96.50 91 ALA A N 1
ATOM 737 C CA . ALA A 1 91 ? -3.975 9.111 7.932 1.00 96.50 91 ALA A CA 1
ATOM 738 C C . ALA A 1 91 ? -2.451 9.048 8.126 1.00 96.50 91 ALA A C 1
ATOM 740 O O . ALA A 1 91 ? -1.717 9.582 7.296 1.00 96.50 91 ALA A O 1
ATOM 741 N N . ALA A 1 92 ? -1.966 8.329 9.143 1.00 96.00 92 ALA A N 1
ATOM 742 C CA . ALA A 1 92 ? -0.536 8.107 9.366 1.00 96.00 92 ALA A CA 1
ATOM 743 C C . ALA A 1 92 ? 0.134 7.422 8.159 1.00 96.00 92 ALA A C 1
ATOM 745 O O . ALA A 1 92 ? 1.129 7.923 7.632 1.00 96.00 92 ALA A O 1
ATOM 746 N N . LYS A 1 93 ? -0.454 6.331 7.644 1.00 96.19 93 LYS A N 1
ATOM 747 C CA . LYS A 1 93 ? 0.032 5.638 6.436 1.00 96.19 93 LYS A CA 1
ATOM 748 C C . LYS A 1 93 ? 0.014 6.547 5.205 1.00 96.19 93 LYS A C 1
ATOM 750 O O . LYS A 1 93 ? 0.939 6.496 4.400 1.00 96.19 93 LYS A O 1
ATOM 755 N N . THR A 1 94 ? -0.994 7.410 5.072 1.00 96.69 94 THR A N 1
ATOM 756 C CA . THR A 1 94 ? -1.082 8.387 3.974 1.00 96.69 94 THR A CA 1
ATOM 757 C C . THR A 1 94 ? 0.032 9.432 4.065 1.00 96.69 94 THR A C 1
ATOM 759 O O . THR A 1 94 ? 0.661 9.731 3.054 1.00 96.69 94 THR A O 1
ATOM 762 N N . LEU A 1 95 ? 0.345 9.944 5.260 1.00 96.62 95 LEU A N 1
ATOM 763 C CA . LEU A 1 95 ? 1.475 10.861 5.459 1.00 96.62 95 LEU A CA 1
ATOM 764 C C . LEU A 1 95 ? 2.809 10.196 5.096 1.00 96.62 95 LEU A C 1
ATOM 766 O O . LEU A 1 95 ? 3.604 10.779 4.359 1.00 96.62 95 LEU A O 1
ATOM 770 N N . LEU A 1 96 ? 3.028 8.952 5.537 1.00 96.06 96 LEU A N 1
ATOM 771 C CA . LEU A 1 96 ? 4.216 8.179 5.162 1.00 96.06 96 LEU A CA 1
ATOM 772 C C . LEU A 1 96 ? 4.291 7.919 3.658 1.00 96.06 96 LEU A C 1
ATOM 774 O O . LEU A 1 96 ? 5.379 7.955 3.091 1.00 96.06 96 LEU A O 1
ATOM 778 N N . MET A 1 97 ? 3.158 7.668 3.004 1.00 97.69 97 MET A N 1
ATOM 779 C CA . MET A 1 97 ? 3.086 7.477 1.557 1.00 97.69 97 MET A CA 1
ATOM 780 C C . MET A 1 97 ? 3.483 8.747 0.807 1.00 97.69 97 MET A C 1
ATOM 782 O O . MET A 1 97 ? 4.267 8.673 -0.133 1.00 97.69 97 MET A O 1
ATOM 786 N N . LEU A 1 98 ? 2.984 9.912 1.228 1.00 97.75 98 LEU A N 1
ATOM 787 C CA . LEU A 1 98 ? 3.345 11.193 0.619 1.00 97.75 98 LEU A CA 1
ATOM 788 C C . LEU A 1 98 ? 4.828 11.521 0.839 1.00 97.75 98 LEU A C 1
ATOM 790 O O . LEU A 1 98 ? 5.513 11.913 -0.104 1.00 97.75 98 LEU A O 1
ATOM 794 N N . ALA A 1 99 ? 5.347 11.286 2.047 1.00 97.31 99 ALA A N 1
ATOM 795 C CA . ALA A 1 99 ? 6.773 11.423 2.337 1.00 97.31 99 ALA A CA 1
ATOM 796 C C . ALA A 1 99 ? 7.621 10.458 1.488 1.00 97.31 99 ALA A C 1
ATOM 798 O O . ALA A 1 99 ? 8.644 10.850 0.931 1.00 97.31 99 ALA A O 1
ATOM 799 N N . SER A 1 100 ? 7.160 9.216 1.325 1.00 96.94 100 SER A N 1
ATOM 800 C CA . SER A 1 100 ? 7.799 8.197 0.486 1.00 96.94 100 SER A CA 1
ATOM 801 C C . SER A 1 100 ? 7.801 8.582 -0.990 1.00 96.94 100 SER A C 1
ATOM 803 O O . SER A 1 100 ? 8.800 8.373 -1.669 1.00 96.94 100 SER A O 1
ATOM 805 N N . LEU A 1 101 ? 6.718 9.183 -1.488 1.00 97.44 101 LEU A N 1
ATOM 806 C CA . LEU A 1 101 ? 6.642 9.681 -2.859 1.00 97.44 101 LEU A CA 1
ATOM 807 C C . LEU A 1 101 ? 7.652 10.810 -3.085 1.00 97.44 101 LEU A C 1
ATOM 809 O O . LEU A 1 101 ? 8.402 10.776 -4.057 1.00 97.44 101 LEU A O 1
ATOM 813 N N . ALA A 1 102 ? 7.710 11.780 -2.169 1.00 97.31 102 ALA A N 1
ATOM 814 C CA . ALA A 1 102 ? 8.678 12.871 -2.241 1.00 97.31 102 ALA A CA 1
ATOM 815 C C . ALA A 1 102 ? 10.125 12.348 -2.199 1.00 97.31 102 ALA A C 1
ATOM 817 O O . ALA A 1 102 ? 10.951 12.749 -3.018 1.00 97.31 102 ALA A O 1
ATOM 818 N N . ALA A 1 103 ? 10.416 11.402 -1.301 1.00 96.31 103 ALA A N 1
ATOM 819 C CA . ALA A 1 103 ? 11.724 10.760 -1.206 1.00 96.31 103 ALA A CA 1
ATOM 820 C C . ALA A 1 103 ? 12.081 9.983 -2.484 1.00 96.31 103 ALA A C 1
ATOM 822 O O . ALA A 1 103 ? 13.189 10.123 -2.996 1.00 96.31 103 ALA A O 1
ATOM 823 N N . MET A 1 104 ? 11.139 9.216 -3.041 1.00 96.00 104 MET A N 1
ATOM 824 C CA . MET A 1 104 ? 11.323 8.495 -4.302 1.00 96.00 104 MET A CA 1
ATOM 825 C C . MET A 1 104 ? 11.669 9.460 -5.443 1.00 96.00 104 MET A C 1
ATOM 827 O O . MET A 1 104 ? 12.653 9.238 -6.147 1.00 96.00 104 MET A O 1
ATOM 831 N N . LEU A 1 105 ? 10.906 10.548 -5.601 1.00 95.44 105 LEU A N 1
ATOM 832 C CA . LEU A 1 105 ? 11.170 11.563 -6.624 1.00 95.44 105 LEU A CA 1
ATOM 833 C C . LEU A 1 105 ? 12.556 12.198 -6.440 1.00 95.44 105 LEU A C 1
ATOM 835 O O . LEU A 1 105 ? 13.301 12.314 -7.410 1.00 95.44 105 LEU A O 1
ATOM 839 N N . ALA A 1 106 ? 12.936 12.543 -5.207 1.00 94.88 106 ALA A N 1
ATOM 840 C CA . ALA A 1 106 ? 14.242 13.126 -4.906 1.00 94.88 106 ALA A CA 1
ATOM 841 C C . ALA A 1 106 ? 15.409 12.173 -5.218 1.00 94.88 106 ALA A C 1
ATOM 843 O O . ALA A 1 106 ? 16.417 12.606 -5.779 1.00 94.88 106 ALA A O 1
ATOM 844 N N . ILE A 1 107 ? 15.271 10.878 -4.909 1.00 92.75 107 ILE A N 1
ATOM 845 C CA . ILE A 1 107 ? 16.299 9.862 -5.184 1.00 92.75 107 ILE A CA 1
ATOM 846 C C . ILE A 1 107 ? 16.448 9.650 -6.692 1.00 92.75 107 ILE A C 1
ATOM 848 O O . ILE A 1 107 ? 17.555 9.757 -7.220 1.00 92.75 107 ILE A O 1
ATOM 852 N N . VAL A 1 108 ? 15.342 9.406 -7.402 1.00 92.50 108 VAL A N 1
ATOM 853 C CA . VAL A 1 108 ? 15.370 9.152 -8.852 1.00 92.50 108 VAL A CA 1
ATOM 854 C C . VAL A 1 108 ? 15.887 10.376 -9.612 1.00 92.50 108 VAL A C 1
ATOM 856 O O . VAL A 1 108 ? 16.622 10.237 -10.587 1.00 92.50 108 VAL A O 1
ATOM 859 N N . TRP A 1 109 ? 15.565 11.585 -9.147 1.00 90.50 109 TRP A N 1
ATOM 860 C CA . TRP A 1 109 ? 16.071 12.812 -9.755 1.00 90.50 109 TRP A CA 1
ATOM 861 C C . TRP A 1 109 ? 17.541 13.094 -9.415 1.00 90.50 109 TRP A C 1
ATOM 863 O O . TRP A 1 109 ? 18.264 13.664 -10.230 1.00 90.50 109 TRP A O 1
ATOM 873 N N . SER A 1 110 ? 18.034 12.659 -8.256 1.00 90.06 110 SER A N 1
ATOM 874 C CA . SER A 1 110 ? 19.445 12.827 -7.879 1.00 90.06 110 SER A CA 1
ATOM 875 C C . SER A 1 110 ? 20.386 11.871 -8.617 1.00 90.06 110 SER A C 1
ATOM 877 O O . SER A 1 110 ? 21.520 12.247 -8.896 1.00 90.06 110 SER A O 1
ATOM 879 N N . VAL A 1 111 ? 19.927 10.668 -8.978 1.00 89.69 111 VAL A N 1
ATOM 880 C CA . VAL A 1 111 ? 20.766 9.620 -9.584 1.00 89.69 111 VAL A CA 1
ATOM 881 C C . VAL A 1 111 ? 20.643 9.631 -11.119 1.00 89.69 111 VAL A C 1
ATOM 883 O O . VAL A 1 111 ? 19.608 9.215 -11.642 1.00 89.69 111 VAL A O 1
ATOM 886 N N . PRO A 1 112 ? 21.677 10.050 -11.884 1.00 87.06 112 PRO A N 1
ATOM 887 C CA . PRO A 1 112 ? 21.571 10.233 -13.336 1.00 87.06 112 PRO A CA 1
ATOM 888 C C . PRO A 1 112 ? 21.141 8.982 -14.110 1.00 87.06 112 PRO A C 1
ATOM 890 O O . PRO A 1 112 ? 20.371 9.097 -15.061 1.00 87.06 112 PRO A O 1
ATOM 893 N N . SER A 1 113 ? 21.583 7.797 -13.679 1.00 85.56 113 SER A N 1
ATOM 894 C CA . SER A 1 113 ? 21.227 6.517 -14.305 1.00 85.56 113 SER A CA 1
ATOM 895 C C . SER A 1 113 ? 19.751 6.138 -14.142 1.00 85.56 113 SER A C 1
ATOM 897 O O . SER A 1 113 ? 19.244 5.356 -14.937 1.00 85.56 113 SER A O 1
ATOM 899 N N . LEU A 1 114 ? 19.046 6.698 -13.150 1.00 85.56 114 LEU A N 1
ATOM 900 C CA . LEU A 1 114 ? 17.630 6.416 -12.888 1.00 85.56 114 LEU A CA 1
ATOM 901 C C . LEU A 1 114 ? 16.688 7.460 -13.498 1.00 85.56 114 LEU A C 1
ATOM 903 O O . LEU A 1 114 ? 15.501 7.185 -13.663 1.00 85.56 114 LEU A O 1
ATOM 907 N N . ARG A 1 115 ? 17.190 8.647 -13.863 1.00 86.06 115 ARG A N 1
ATOM 908 C CA . ARG A 1 115 ? 16.360 9.759 -14.366 1.00 86.06 115 ARG A CA 1
ATOM 909 C C . ARG A 1 115 ? 15.523 9.383 -15.587 1.00 86.06 115 ARG A C 1
ATOM 911 O O . ARG A 1 115 ? 14.356 9.757 -15.658 1.00 86.06 115 ARG A O 1
ATOM 918 N N . GLY A 1 116 ? 16.106 8.636 -16.528 1.00 88.06 116 GLY A N 1
ATOM 919 C CA . GLY A 1 116 ? 15.407 8.169 -17.734 1.00 88.06 116 GLY A CA 1
ATOM 920 C C . GLY A 1 116 ? 14.267 7.186 -17.441 1.00 88.06 116 GLY A C 1
ATOM 921 O O . GLY A 1 116 ? 13.331 7.070 -18.226 1.00 88.06 116 GLY A O 1
ATOM 922 N N . GLU A 1 117 ? 14.300 6.539 -16.277 1.00 90.69 117 GLU A N 1
ATOM 923 C CA . GLU A 1 117 ? 13.320 5.550 -15.822 1.00 90.69 117 GLU A CA 1
ATOM 924 C C . GLU A 1 117 ? 12.229 6.152 -14.931 1.00 90.69 117 GLU A C 1
ATOM 926 O O . GLU A 1 117 ? 11.384 5.421 -14.416 1.00 90.69 117 GLU A O 1
ATOM 931 N N . LEU A 1 118 ? 12.218 7.472 -14.718 1.00 93.31 118 LEU A N 1
ATOM 932 C CA . LEU A 1 118 ? 11.259 8.123 -13.823 1.00 93.31 118 LEU A CA 1
ATOM 933 C C . LEU A 1 118 ? 9.793 7.713 -14.082 1.00 93.31 118 LEU A C 1
ATOM 935 O O . LEU A 1 118 ? 9.101 7.433 -13.100 1.00 93.31 118 LEU A O 1
ATOM 939 N N . PRO A 1 119 ? 9.305 7.594 -15.338 1.00 95.25 119 PRO A N 1
ATOM 940 C CA . PRO A 1 119 ? 7.945 7.116 -15.594 1.00 95.25 119 PRO A CA 1
ATOM 941 C C . PRO A 1 119 ? 7.697 5.697 -15.067 1.00 95.25 119 PRO A C 1
ATOM 943 O O . PRO A 1 119 ? 6.632 5.423 -14.514 1.00 95.25 119 PRO A O 1
ATOM 946 N N . LEU A 1 120 ? 8.687 4.808 -15.187 1.00 95.06 120 LEU A N 1
ATOM 947 C CA . LEU A 1 120 ? 8.601 3.432 -14.704 1.00 95.06 120 LEU A CA 1
ATOM 948 C C . LEU A 1 120 ? 8.498 3.397 -13.174 1.00 95.06 120 LEU A C 1
ATOM 950 O O . LEU A 1 120 ? 7.619 2.723 -12.633 1.00 95.06 120 LEU A O 1
ATOM 954 N N . PHE A 1 121 ? 9.339 4.160 -12.471 1.00 95.38 121 PHE A N 1
ATOM 955 C CA . PHE A 1 121 ? 9.282 4.271 -11.010 1.00 95.38 121 PHE A CA 1
ATOM 956 C C . PHE A 1 121 ? 7.966 4.892 -10.527 1.00 95.38 121 PHE A C 1
ATOM 958 O O . PHE A 1 121 ? 7.333 4.353 -9.618 1.00 95.38 121 PHE A O 1
ATOM 965 N N . ALA A 1 122 ? 7.516 5.973 -11.169 1.00 96.12 122 ALA A N 1
ATOM 966 C CA . ALA A 1 122 ? 6.273 6.656 -10.822 1.00 96.12 122 ALA A CA 1
ATOM 967 C C . ALA A 1 122 ? 5.045 5.745 -10.984 1.00 96.12 122 ALA A C 1
ATOM 969 O O . ALA A 1 122 ? 4.197 5.688 -10.095 1.00 96.12 122 ALA A O 1
ATOM 970 N N . ILE A 1 123 ? 4.970 4.982 -12.079 1.00 97.06 123 ILE A N 1
ATOM 971 C CA . ILE A 1 123 ? 3.901 3.998 -12.295 1.00 97.06 123 ILE A CA 1
ATOM 972 C C . ILE A 1 123 ? 3.988 2.870 -11.264 1.00 97.06 123 ILE A C 1
ATOM 974 O O . ILE A 1 123 ? 2.976 2.475 -10.683 1.00 97.06 123 ILE A O 1
ATOM 978 N N . THR A 1 124 ? 5.194 2.371 -10.989 1.00 96.38 124 THR A N 1
ATOM 979 C CA . THR A 1 124 ? 5.382 1.263 -10.043 1.00 96.38 124 THR A CA 1
ATOM 980 C C . THR A 1 124 ? 4.998 1.666 -8.611 1.00 96.38 124 THR A C 1
ATOM 982 O O . THR A 1 124 ? 4.498 0.833 -7.845 1.00 96.38 124 THR A O 1
ATOM 985 N N . PHE A 1 125 ? 5.122 2.955 -8.264 1.00 97.44 125 PHE A N 1
ATOM 986 C CA . PHE A 1 125 ? 4.693 3.525 -6.981 1.00 97.44 125 PHE A CA 1
ATOM 987 C C . PHE A 1 125 ? 3.190 3.340 -6.698 1.00 97.44 125 PHE A C 1
ATOM 989 O O . PHE A 1 125 ? 2.792 3.314 -5.532 1.00 97.44 125 PHE A O 1
ATOM 996 N N . LEU A 1 126 ? 2.350 3.090 -7.716 1.00 97.00 126 LEU A N 1
ATOM 997 C CA . LEU A 1 126 ? 0.947 2.685 -7.518 1.00 97.00 126 LEU A CA 1
ATOM 998 C C . LEU A 1 126 ? 0.808 1.466 -6.592 1.00 97.00 126 LEU A C 1
ATOM 1000 O O . LEU A 1 126 ? -0.190 1.341 -5.883 1.00 97.00 126 LEU A O 1
ATOM 1004 N N . SER A 1 127 ? 1.825 0.604 -6.526 1.00 95.19 127 SER A N 1
ATOM 1005 C CA . SER A 1 127 ? 1.857 -0.521 -5.585 1.00 95.19 127 SER A CA 1
ATOM 1006 C C . SER A 1 127 ? 1.818 -0.050 -4.126 1.00 95.19 127 SER A C 1
ATOM 1008 O O . SER A 1 127 ? 1.123 -0.653 -3.310 1.00 95.19 127 SER A O 1
ATOM 1010 N N . VAL A 1 128 ? 2.522 1.038 -3.784 1.00 97.00 128 VAL A N 1
ATOM 1011 C CA . VAL A 1 128 ? 2.502 1.638 -2.435 1.00 97.00 128 VAL A CA 1
ATOM 1012 C C . VAL A 1 128 ? 1.106 2.161 -2.134 1.00 97.00 128 VAL A C 1
ATOM 1014 O O . VAL A 1 128 ? 0.530 1.828 -1.100 1.00 97.00 128 VAL A O 1
ATOM 1017 N N . VAL A 1 129 ? 0.526 2.896 -3.085 1.00 96.88 129 VAL A N 1
ATOM 1018 C CA . VAL A 1 129 ? -0.837 3.429 -2.981 1.00 96.88 129 VAL A CA 1
ATOM 1019 C C . VAL A 1 129 ? -1.832 2.300 -2.708 1.00 96.88 129 VAL A C 1
ATOM 1021 O O . VAL A 1 129 ? -2.607 2.369 -1.759 1.00 96.88 129 VAL A O 1
ATOM 1024 N N . GLY A 1 130 ? -1.766 1.207 -3.469 1.00 94.75 130 GLY A N 1
ATOM 1025 C CA . GLY A 1 130 ? -2.653 0.060 -3.286 1.00 94.75 130 GLY A CA 1
ATOM 1026 C C . GLY A 1 130 ? -2.527 -0.659 -1.947 1.00 94.75 130 GLY A C 1
ATOM 1027 O O . GLY A 1 130 ? -3.524 -1.193 -1.458 1.00 94.75 130 GLY A O 1
ATOM 1028 N N . ASN A 1 131 ? -1.333 -0.681 -1.351 1.00 92.75 131 ASN A N 1
ATOM 1029 C CA . ASN A 1 131 ? -1.119 -1.237 -0.012 1.00 92.75 131 ASN A CA 1
ATOM 1030 C C . ASN A 1 131 ? -1.631 -0.299 1.090 1.00 92.75 131 ASN A C 1
ATOM 1032 O O . ASN A 1 131 ? -2.207 -0.761 2.070 1.00 92.75 131 ASN A O 1
ATOM 1036 N N . VAL A 1 132 ? -1.488 1.017 0.920 1.00 95.31 132 VAL A N 1
ATOM 1037 C CA . VAL A 1 132 ? -1.998 2.011 1.880 1.00 95.31 132 VAL A CA 1
ATOM 1038 C C . VAL A 1 132 ? -3.525 2.068 1.870 1.00 95.31 132 VAL A C 1
ATOM 1040 O O . VAL A 1 132 ? -4.139 2.146 2.932 1.00 95.31 132 VAL A O 1
ATOM 1043 N N . LEU A 1 133 ? -4.143 1.977 0.688 1.00 94.06 133 LEU A N 1
ATOM 1044 C CA . LEU A 1 133 ? -5.598 2.023 0.528 1.00 94.06 133 LEU A CA 1
ATOM 1045 C C . LEU A 1 133 ? -6.320 0.838 1.176 1.00 94.06 133 LEU A C 1
ATOM 1047 O O . LEU A 1 133 ? -7.475 0.977 1.569 1.00 94.06 133 LEU A O 1
ATOM 1051 N N . PHE A 1 134 ? -5.674 -0.325 1.278 1.00 93.06 134 PHE A N 1
ATOM 1052 C CA . PHE A 1 134 ? -6.296 -1.517 1.843 1.00 93.06 134 PHE A CA 1
ATOM 1053 C C . PHE A 1 134 ? -5.789 -1.783 3.267 1.00 93.06 134 PHE A C 1
ATOM 1055 O O . PHE A 1 134 ? -4.660 -2.247 3.433 1.00 93.06 134 PHE A O 1
ATOM 1062 N N . PRO A 1 135 ? -6.599 -1.540 4.316 1.00 92.38 135 PRO A N 1
ATOM 1063 C CA . PRO A 1 135 ? -6.158 -1.703 5.697 1.00 92.38 135 PRO A CA 1
ATOM 1064 C C . PRO A 1 135 ? -6.164 -3.181 6.102 1.00 92.38 135 PRO A C 1
ATOM 1066 O O . PRO A 1 135 ? -7.049 -3.643 6.820 1.00 92.38 135 PRO A O 1
ATOM 1069 N N . VAL A 1 136 ? -5.162 -3.934 5.643 1.00 92.81 136 VAL A N 1
ATOM 1070 C CA . VAL A 1 136 ? -4.973 -5.359 5.969 1.00 92.81 136 VAL A CA 1
ATOM 1071 C C . VAL A 1 136 ? -5.043 -5.591 7.482 1.00 92.81 136 VAL A C 1
ATOM 1073 O O . VAL A 1 136 ? -5.774 -6.471 7.927 1.00 92.81 136 VAL A O 1
ATOM 1076 N N . TRP A 1 137 ? -4.365 -4.748 8.262 1.00 93.81 137 TRP A N 1
ATOM 1077 C CA . TRP A 1 137 ? -4.336 -4.762 9.729 1.00 93.81 137 TRP A CA 1
ATOM 1078 C C . TRP A 1 137 ? -5.732 -4.701 10.381 1.00 93.81 137 TRP A C 1
ATOM 1080 O O . TRP A 1 137 ? -5.968 -5.338 11.407 1.00 93.81 137 TRP A O 1
ATOM 1090 N N . LEU A 1 138 ? -6.694 -3.998 9.769 1.00 94.38 138 LEU A N 1
ATOM 1091 C CA . LEU A 1 138 ? -8.069 -3.917 10.271 1.00 94.38 138 LEU A CA 1
ATOM 1092 C C . LEU A 1 138 ? -8.775 -5.261 10.103 1.00 94.38 138 LEU A C 1
ATOM 1094 O O . LEU A 1 138 ? -9.354 -5.794 11.046 1.00 94.38 138 LEU A O 1
ATOM 1098 N N . PHE A 1 139 ? -8.712 -5.825 8.897 1.00 91.88 139 PHE A N 1
ATOM 1099 C CA . PHE A 1 139 ? -9.324 -7.120 8.614 1.00 91.88 139 PHE A CA 1
ATOM 1100 C C . PHE A 1 139 ? -8.637 -8.253 9.386 1.00 91.88 139 PHE A C 1
ATOM 1102 O O . PHE A 1 139 ? -9.313 -9.195 9.788 1.00 91.88 139 PHE A O 1
ATOM 1109 N N . GLN A 1 140 ? -7.327 -8.156 9.635 1.00 90.81 140 GLN A N 1
ATOM 1110 C CA . GLN A 1 140 ? -6.599 -9.095 10.491 1.00 90.81 140 GLN A CA 1
ATOM 1111 C C . GLN A 1 140 ? -7.083 -9.022 11.941 1.00 90.81 140 GLN A C 1
ATOM 1113 O O . GLN A 1 140 ? -7.409 -10.058 12.512 1.00 90.81 140 GLN A O 1
ATOM 1118 N N . GLY A 1 141 ? -7.194 -7.819 12.516 1.00 91.31 141 GLY A N 1
ATOM 1119 C CA . GLY A 1 141 ? -7.639 -7.643 13.903 1.00 91.31 141 GLY A CA 1
ATOM 1120 C C . GLY A 1 141 ? -9.095 -8.063 14.138 1.00 91.31 141 GLY A C 1
ATOM 1121 O O . GLY A 1 141 ? -9.451 -8.462 15.242 1.00 91.31 141 GLY A O 1
ATOM 1122 N N . LEU A 1 142 ? -9.929 -8.024 13.093 1.00 91.62 142 LEU A N 1
ATOM 1123 C CA . LEU A 1 142 ? -11.308 -8.528 13.107 1.00 91.62 142 LEU A CA 1
ATOM 1124 C C . LEU A 1 142 ? -11.431 -10.018 12.728 1.00 91.62 142 LEU A C 1
ATOM 1126 O O . LEU A 1 142 ? -12.546 -10.512 12.578 1.00 91.62 142 LEU A O 1
ATOM 1130 N N . GLU A 1 143 ? -10.316 -10.727 12.522 1.00 88.50 143 GLU A N 1
ATOM 1131 C CA . GLU A 1 143 ? -10.265 -12.136 12.087 1.00 88.50 143 GLU A CA 1
ATOM 1132 C C . GLU A 1 143 ? -10.943 -12.415 10.725 1.00 88.50 143 GLU A C 1
ATOM 1134 O O . GLU A 1 143 ? -11.325 -13.539 10.388 1.00 88.50 143 GLU A O 1
ATOM 1139 N N . GLN A 1 144 ? -11.053 -11.398 9.871 1.00 87.19 144 GLN A N 1
ATOM 1140 C CA . GLN A 1 144 ? -11.724 -11.449 8.572 1.00 87.19 144 GLN A CA 1
ATOM 1141 C C . GLN A 1 144 ? -10.760 -11.743 7.409 1.00 87.19 144 GLN A C 1
ATOM 1143 O O . GLN A 1 144 ? -10.780 -11.094 6.358 1.00 87.19 144 GLN A O 1
ATOM 1148 N N . MET A 1 145 ? -9.945 -12.789 7.559 1.00 82.69 145 MET A N 1
ATOM 1149 C CA . MET A 1 145 ? -8.881 -13.159 6.606 1.00 82.69 145 MET A CA 1
ATOM 1150 C C . MET A 1 145 ? -9.379 -13.429 5.176 1.00 82.69 145 MET A C 1
ATOM 1152 O O . MET A 1 145 ? -8.644 -13.235 4.206 1.00 82.69 145 MET A O 1
ATOM 1156 N N . GLN A 1 146 ? -10.643 -13.830 5.022 1.00 82.44 146 GLN A N 1
ATOM 1157 C CA . GLN A 1 146 ? -11.281 -14.068 3.722 1.00 82.44 146 GLN A CA 1
ATOM 1158 C C . GLN A 1 146 ? -11.326 -12.822 2.818 1.00 82.44 146 GLN A C 1
ATOM 1160 O O . GLN A 1 146 ? -11.224 -12.951 1.602 1.00 82.44 146 GLN A O 1
ATOM 1165 N N . PHE A 1 147 ? -11.418 -11.613 3.382 1.00 85.19 147 PHE A N 1
ATOM 1166 C CA . PHE A 1 147 ? -11.437 -10.379 2.587 1.00 85.19 147 PHE A CA 1
ATOM 1167 C C . PHE A 1 147 ? -10.045 -10.001 2.089 1.00 85.19 147 PHE A C 1
ATOM 1169 O O . PHE A 1 147 ? -9.889 -9.603 0.937 1.00 85.19 147 PHE A O 1
ATOM 1176 N N . ILE A 1 148 ? -9.025 -10.206 2.927 1.00 87.25 148 ILE A N 1
ATOM 1177 C CA . ILE A 1 148 ? -7.618 -10.041 2.540 1.00 87.25 148 ILE A CA 1
ATOM 1178 C C . ILE A 1 148 ? -7.290 -11.008 1.401 1.00 87.25 148 ILE A C 1
ATOM 1180 O O . ILE A 1 148 ? -6.767 -10.611 0.365 1.00 87.25 148 ILE A O 1
ATOM 1184 N N . THR A 1 149 ? -7.692 -12.267 1.573 1.00 82.94 149 THR A N 1
ATOM 1185 C CA . THR A 1 149 ? -7.577 -13.334 0.574 1.00 82.94 149 THR A CA 1
ATOM 1186 C C . THR A 1 149 ? -8.205 -12.943 -0.758 1.00 82.94 149 THR A C 1
ATOM 1188 O O . THR A 1 149 ? -7.562 -13.023 -1.803 1.00 82.94 149 THR A O 1
ATOM 1191 N N . PHE A 1 150 ? -9.464 -12.505 -0.722 1.00 85.12 150 PHE A N 1
ATOM 1192 C CA . PHE A 1 150 ? -10.192 -12.109 -1.918 1.00 85.12 150 PHE A CA 1
ATOM 1193 C C . PHE A 1 150 ? -9.510 -10.937 -2.631 1.00 85.12 150 PHE A C 1
ATOM 1195 O O . PHE A 1 150 ? -9.329 -10.993 -3.844 1.00 85.12 150 PHE A O 1
ATOM 1202 N N . ARG A 1 151 ? -9.060 -9.918 -1.886 1.00 88.62 151 ARG A N 1
ATOM 1203 C CA . ARG A 1 151 ? -8.310 -8.780 -2.433 1.00 88.62 151 ARG A CA 1
ATOM 1204 C C . ARG A 1 151 ? -7.019 -9.224 -3.119 1.00 88.62 151 ARG A C 1
ATOM 1206 O O . ARG A 1 151 ? -6.736 -8.751 -4.215 1.00 88.62 151 ARG A O 1
ATOM 1213 N N . GLU A 1 152 ? -6.251 -10.122 -2.504 1.00 87.25 152 GLU A N 1
ATOM 1214 C CA . GLU A 1 152 ? -5.004 -10.651 -3.078 1.00 87.25 152 GLU A CA 1
ATOM 1215 C C . GLU A 1 152 ? -5.243 -11.410 -4.384 1.00 87.25 152 GLU A C 1
ATOM 1217 O O . GLU A 1 152 ? -4.555 -11.183 -5.379 1.00 87.25 152 GLU A O 1
ATOM 1222 N N . ILE A 1 153 ? -6.245 -12.291 -4.406 1.00 85.69 153 ILE A N 1
ATOM 1223 C CA . ILE A 1 153 ? -6.612 -13.038 -5.614 1.00 85.69 153 ILE A CA 1
ATOM 1224 C C . ILE A 1 153 ? -7.114 -12.079 -6.697 1.00 85.69 153 ILE A C 1
ATOM 1226 O O . ILE A 1 153 ? -6.715 -12.198 -7.853 1.00 85.69 153 ILE A O 1
ATOM 1230 N N . LEU A 1 154 ? -7.938 -11.098 -6.329 1.00 89.50 154 LEU A N 1
ATOM 1231 C CA . LEU A 1 154 ? -8.455 -10.098 -7.255 1.00 89.50 154 LEU A CA 1
ATOM 1232 C C . LEU A 1 154 ? -7.324 -9.276 -7.884 1.00 89.50 154 LEU A C 1
ATOM 1234 O O . LEU A 1 154 ? -7.265 -9.179 -9.106 1.00 89.50 154 LEU A O 1
ATOM 1238 N N . ALA A 1 155 ? -6.394 -8.750 -7.080 1.00 90.25 155 ALA A N 1
ATOM 1239 C CA . ALA A 1 155 ? -5.222 -8.022 -7.573 1.00 90.25 155 ALA A CA 1
ATOM 1240 C C . ALA A 1 155 ? -4.408 -8.865 -8.563 1.00 90.25 155 ALA A C 1
ATOM 1242 O O . ALA A 1 155 ? -3.946 -8.377 -9.589 1.00 90.25 155 ALA A O 1
ATOM 1243 N N . ARG A 1 156 ? -4.266 -10.160 -8.283 1.00 86.50 156 ARG A N 1
ATOM 1244 C CA . ARG A 1 156 ? -3.525 -11.095 -9.129 1.00 86.50 156 ARG A CA 1
ATOM 1245 C C . ARG A 1 156 ? -4.222 -11.396 -10.449 1.00 86.50 156 ARG A C 1
ATOM 1247 O O . ARG A 1 156 ? -3.564 -11.397 -11.481 1.00 86.50 156 ARG A O 1
ATOM 1254 N N . LEU A 1 157 ? -5.533 -11.629 -10.436 1.00 87.75 157 LEU A N 1
ATOM 1255 C CA . LEU A 1 157 ? -6.308 -11.864 -11.658 1.00 87.75 157 LEU A CA 1
ATOM 1256 C C . LEU A 1 157 ? -6.336 -10.618 -12.549 1.00 87.75 157 LEU A C 1
ATOM 1258 O O . LEU A 1 157 ? -6.159 -10.727 -13.763 1.00 87.75 157 LEU A O 1
ATOM 1262 N N . LEU A 1 158 ? -6.484 -9.443 -11.932 1.00 90.94 158 LEU A N 1
ATOM 1263 C CA . LEU A 1 158 ? -6.391 -8.152 -12.610 1.00 90.94 158 LEU A CA 1
ATOM 1264 C C . LEU A 1 158 ? -4.980 -7.858 -13.120 1.00 90.94 158 LEU A C 1
ATOM 1266 O O . LEU A 1 158 ? -4.846 -7.162 -14.115 1.00 90.94 158 LEU A O 1
ATOM 1270 N N . GLY A 1 159 ? -3.940 -8.404 -12.489 1.00 88.94 159 GLY A N 1
ATOM 1271 C CA . GLY A 1 159 ? -2.571 -8.302 -12.988 1.00 88.94 159 GLY A CA 1
ATOM 1272 C C . GLY A 1 159 ? -2.302 -9.275 -14.135 1.00 88.94 159 GLY A C 1
ATOM 1273 O O . GLY A 1 159 ? -1.616 -8.932 -15.090 1.00 88.94 159 GLY A O 1
ATOM 1274 N N . LEU A 1 160 ? -2.857 -10.486 -14.073 1.00 89.75 160 LEU A N 1
ATOM 1275 C CA . LEU A 1 160 ? -2.578 -11.554 -15.029 1.00 89.75 160 LEU A CA 1
ATOM 1276 C C . LEU A 1 160 ? -3.257 -11.319 -16.383 1.00 89.75 160 LEU A C 1
ATOM 1278 O O . LEU A 1 160 ? -2.577 -11.264 -17.404 1.00 89.75 160 LEU A O 1
ATOM 1282 N N . LEU A 1 161 ? -4.590 -11.193 -16.406 1.00 88.75 161 LEU A N 1
ATOM 1283 C CA . LEU A 1 161 ? -5.348 -11.173 -17.665 1.00 88.75 161 LEU A CA 1
ATOM 1284 C C . LEU A 1 161 ? -4.960 -9.988 -18.565 1.00 88.75 161 LEU A C 1
ATOM 1286 O O . LEU A 1 161 ? -4.650 -10.215 -19.735 1.00 88.75 161 LEU A O 1
ATOM 1290 N N . PRO A 1 162 ? -4.889 -8.740 -18.064 1.00 91.69 162 PRO A N 1
ATOM 1291 C CA . PRO A 1 162 ? -4.490 -7.601 -18.879 1.00 91.69 162 PRO A CA 1
ATOM 1292 C C . PRO A 1 162 ? -3.019 -7.650 -19.286 1.00 91.69 162 PRO A C 1
ATOM 1294 O O . PRO A 1 162 ? -2.688 -7.092 -20.324 1.00 91.69 162 PRO A O 1
ATOM 1297 N N . THR A 1 163 ? -2.147 -8.344 -18.543 1.00 91.44 163 THR A N 1
ATOM 1298 C CA . THR A 1 163 ? -0.744 -8.513 -18.955 1.00 91.44 163 THR A CA 1
ATOM 1299 C C . THR A 1 163 ? -0.661 -9.227 -20.301 1.00 91.44 163 THR A C 1
ATOM 1301 O O . THR A 1 163 ? -0.012 -8.726 -21.212 1.00 91.44 163 THR A O 1
ATOM 1304 N N . PHE A 1 164 ? -1.378 -10.340 -20.478 1.00 89.81 164 PHE A N 1
ATOM 1305 C CA . PHE A 1 164 ? -1.394 -11.057 -21.760 1.00 89.81 164 PHE A CA 1
ATOM 1306 C C . PHE A 1 164 ? -2.090 -10.273 -22.882 1.00 89.81 164 PHE A C 1
ATOM 1308 O O . PHE A 1 164 ? -1.789 -10.471 -24.057 1.00 89.81 164 PHE A O 1
ATOM 1315 N N . LEU A 1 165 ? -3.032 -9.389 -22.542 1.00 90.31 165 LEU A N 1
ATOM 1316 C CA . LEU A 1 165 ? -3.784 -8.623 -23.536 1.00 90.31 165 LEU A CA 1
ATOM 1317 C C . LEU A 1 165 ? -3.043 -7.369 -24.011 1.00 90.31 165 LEU A C 1
ATOM 1319 O O . LEU A 1 165 ? -3.096 -7.079 -25.208 1.00 90.31 165 LEU A O 1
ATOM 1323 N N . LEU A 1 166 ? -2.391 -6.649 -23.092 1.00 90.81 166 LEU A N 1
ATOM 1324 C CA . LEU A 1 166 ? -1.803 -5.323 -23.308 1.00 90.81 166 LEU A CA 1
ATOM 1325 C C . LEU A 1 166 ? -0.291 -5.353 -23.558 1.00 90.81 166 LEU A C 1
ATOM 1327 O O . LEU A 1 166 ? 0.210 -4.447 -24.209 1.00 90.81 166 LEU A O 1
ATOM 1331 N N . VAL A 1 167 ? 0.434 -6.360 -23.057 1.00 93.44 167 VAL A N 1
ATOM 1332 C CA . VAL A 1 167 ? 1.893 -6.461 -23.219 1.00 93.44 167 VAL A CA 1
ATOM 1333 C C . VAL A 1 167 ? 2.189 -7.419 -24.364 1.00 93.44 167 VAL A C 1
ATOM 1335 O O . VAL A 1 167 ? 2.119 -8.639 -24.189 1.00 93.44 167 VAL A O 1
ATOM 1338 N N . ARG A 1 168 ? 2.477 -6.870 -25.547 1.00 91.81 168 ARG A N 1
ATOM 1339 C CA . ARG A 1 168 ? 2.709 -7.654 -26.776 1.00 91.81 168 ARG A CA 1
ATOM 1340 C C . ARG A 1 168 ? 4.047 -7.354 -27.441 1.00 91.81 168 ARG A C 1
ATOM 1342 O O . ARG A 1 168 ? 4.517 -8.173 -28.228 1.00 91.81 168 ARG A O 1
ATOM 1349 N N . HIS A 1 169 ? 4.654 -6.219 -27.117 1.00 90.69 169 HIS A N 1
ATOM 1350 C CA . HIS A 1 169 ? 5.899 -5.742 -27.700 1.00 90.69 169 HIS A CA 1
ATOM 1351 C C . HIS A 1 169 ? 6.915 -5.377 -26.617 1.00 90.69 169 HIS A C 1
ATOM 1353 O O . HIS A 1 169 ? 6.557 -5.030 -25.492 1.00 90.69 169 HIS A O 1
ATOM 1359 N N . GLU A 1 170 ? 8.198 -5.384 -26.977 1.00 87.62 170 GLU A N 1
ATOM 1360 C CA . GLU A 1 170 ? 9.295 -5.028 -26.067 1.00 87.62 170 GLU A CA 1
ATOM 1361 C C . GLU A 1 170 ? 9.192 -3.600 -25.511 1.00 87.62 170 GLU A C 1
ATOM 1363 O O . GLU A 1 170 ? 9.647 -3.331 -24.401 1.00 87.62 170 GLU A O 1
ATOM 1368 N N . SER A 1 171 ? 8.562 -2.689 -26.258 1.00 89.38 171 SER A N 1
ATOM 1369 C CA . SER A 1 171 ? 8.316 -1.302 -25.853 1.00 89.38 171 SER A CA 1
ATOM 1370 C C . SER A 1 171 ? 7.250 -1.152 -24.763 1.00 89.38 171 SER A C 1
ATOM 1372 O O . SER A 1 171 ? 7.158 -0.091 -24.146 1.00 89.38 171 SER A O 1
ATOM 1374 N N . ASP A 1 172 ? 6.466 -2.195 -24.477 1.00 92.44 172 ASP A N 1
ATOM 1375 C CA . ASP A 1 172 ? 5.302 -2.142 -23.578 1.00 92.44 172 ASP A CA 1
ATOM 1376 C C . ASP A 1 172 ? 5.684 -2.237 -22.088 1.00 92.44 172 ASP A C 1
ATOM 1378 O O . ASP A 1 172 ? 4.888 -2.642 -21.239 1.00 92.44 172 ASP A O 1
ATOM 1382 N N . ILE A 1 173 ? 6.907 -1.833 -21.739 1.00 94.38 173 ILE A N 1
ATOM 1383 C CA . ILE A 1 173 ? 7.465 -1.881 -20.379 1.00 94.38 173 ILE A CA 1
ATOM 1384 C C . ILE A 1 173 ? 6.568 -1.125 -19.393 1.00 94.38 173 ILE A C 1
ATOM 1386 O O . ILE A 1 173 ? 6.242 -1.632 -18.318 1.00 94.38 173 ILE A O 1
ATOM 1390 N N . LEU A 1 174 ? 6.138 0.086 -19.766 1.00 94.88 174 LEU A N 1
ATOM 1391 C CA . LEU A 1 174 ? 5.289 0.918 -18.913 1.00 94.88 174 LEU A CA 1
ATOM 1392 C C . LEU A 1 174 ? 3.894 0.310 -18.741 1.00 94.88 174 LEU A C 1
ATOM 1394 O O . LEU A 1 174 ? 3.343 0.387 -17.646 1.00 94.88 174 LEU A O 1
ATOM 1398 N N . TRP A 1 175 ? 3.351 -0.347 -19.772 1.00 94.56 175 TRP A N 1
ATOM 1399 C CA . TRP A 1 175 ? 2.092 -1.086 -19.665 1.00 94.56 175 TRP A CA 1
ATOM 1400 C C . TRP A 1 175 ? 2.226 -2.282 -18.729 1.00 94.56 175 TRP A C 1
ATOM 1402 O O . TRP A 1 175 ? 1.380 -2.468 -17.857 1.00 94.56 175 TRP A O 1
ATOM 1412 N N . ALA A 1 176 ? 3.311 -3.047 -18.840 1.00 94.06 176 ALA A N 1
ATOM 1413 C CA . ALA A 1 176 ? 3.574 -4.175 -17.954 1.00 94.06 176 ALA A CA 1
ATOM 1414 C C . ALA A 1 176 ? 3.710 -3.737 -16.486 1.00 94.06 176 ALA A C 1
ATOM 1416 O O . ALA A 1 176 ? 3.171 -4.389 -15.589 1.00 94.06 176 ALA A O 1
ATOM 1417 N N . ALA A 1 177 ? 4.391 -2.619 -16.221 1.00 95.19 177 ALA A N 1
ATOM 1418 C CA . ALA A 1 177 ? 4.481 -2.048 -14.879 1.00 95.19 177 ALA A CA 1
ATOM 1419 C C . ALA A 1 177 ? 3.126 -1.507 -14.390 1.00 95.19 177 ALA A C 1
ATOM 1421 O O . ALA A 1 177 ? 2.720 -1.784 -13.261 1.00 95.19 177 ALA A O 1
ATOM 1422 N N . ALA A 1 178 ? 2.391 -0.795 -15.249 1.00 95.94 178 ALA A N 1
ATOM 1423 C CA . ALA A 1 178 ? 1.088 -0.221 -14.922 1.00 95.94 178 ALA A CA 1
ATOM 1424 C C . ALA A 1 178 ? 0.049 -1.291 -14.604 1.00 95.94 178 ALA A C 1
ATOM 1426 O O . ALA A 1 178 ? -0.687 -1.149 -13.634 1.00 95.94 178 ALA A O 1
ATOM 1427 N N . VAL A 1 179 ? 0.007 -2.384 -15.367 1.00 94.94 179 VAL A N 1
ATOM 1428 C CA . VAL A 1 179 ? -0.896 -3.502 -15.088 1.00 94.94 179 VAL A CA 1
ATOM 1429 C C . VAL A 1 179 ? -0.542 -4.145 -13.752 1.00 94.94 179 VAL A C 1
ATOM 1431 O O . VAL A 1 179 ? -1.425 -4.323 -12.916 1.00 94.94 179 VAL A O 1
ATOM 1434 N N . GLN A 1 180 ? 0.732 -4.449 -13.497 1.00 92.31 180 GLN A N 1
ATOM 1435 C CA . GLN A 1 180 ? 1.132 -5.106 -12.250 1.00 92.31 180 GLN A CA 1
ATOM 1436 C C . GLN A 1 180 ? 0.851 -4.236 -11.017 1.00 92.31 180 GLN A C 1
ATOM 1438 O O . GLN A 1 180 ? 0.169 -4.672 -10.089 1.00 92.31 180 GLN A O 1
ATOM 1443 N N . SER A 1 181 ? 1.327 -2.992 -11.010 1.00 95.06 181 SER A N 1
ATOM 1444 C CA . SER A 1 181 ? 1.190 -2.085 -9.866 1.00 95.06 181 SER A CA 1
ATOM 1445 C C . SER A 1 181 ? -0.212 -1.490 -9.749 1.00 95.06 181 SER A C 1
ATOM 1447 O O . SER A 1 181 ? -0.759 -1.365 -8.650 1.00 95.06 181 SER A O 1
ATOM 1449 N N . GLY A 1 182 ? -0.839 -1.181 -10.882 1.00 95.50 182 GLY A N 1
ATOM 1450 C CA . GLY A 1 182 ? -2.206 -0.677 -10.953 1.00 95.50 182 GLY A CA 1
ATOM 1451 C C . GLY A 1 182 ? -3.238 -1.703 -10.499 1.00 95.50 182 GLY A C 1
ATOM 1452 O O . GLY A 1 182 ? -4.222 -1.322 -9.875 1.00 95.50 182 GLY A O 1
ATOM 1453 N N . SER A 1 183 ? -3.003 -3.002 -10.697 1.00 94.38 183 SER A N 1
ATOM 1454 C CA . SER A 1 183 ? -3.914 -4.042 -10.196 1.00 94.38 183 SER A CA 1
ATOM 1455 C C . SER A 1 183 ? -3.948 -4.115 -8.673 1.00 94.38 183 SER A C 1
ATOM 1457 O O . SER A 1 183 ? -5.015 -4.295 -8.083 1.00 94.38 183 SER A O 1
ATOM 1459 N N . VAL A 1 184 ? -2.801 -3.904 -8.020 1.00 93.56 184 VAL A N 1
ATOM 1460 C CA . VAL A 1 184 ? -2.709 -3.790 -6.556 1.00 93.56 184 VAL A CA 1
ATOM 1461 C C . VAL A 1 184 ? -3.454 -2.543 -6.073 1.00 93.56 184 VAL A C 1
ATOM 1463 O O . VAL A 1 184 ? -4.224 -2.621 -5.113 1.00 93.56 184 VAL A O 1
ATOM 1466 N N . ALA A 1 185 ? -3.275 -1.409 -6.761 1.00 95.94 185 ALA A N 1
ATOM 1467 C CA . ALA A 1 185 ? -3.996 -0.168 -6.478 1.00 95.94 185 ALA A CA 1
ATOM 1468 C C . ALA A 1 185 ? -5.512 -0.327 -6.626 1.00 95.94 185 ALA A C 1
ATOM 1470 O O . ALA A 1 185 ? -6.267 0.019 -5.719 1.00 95.94 185 ALA A O 1
ATOM 1471 N N . PHE A 1 186 ? -5.958 -0.915 -7.732 1.00 95.69 186 PHE A N 1
ATOM 1472 C CA . PHE A 1 186 ? -7.367 -1.100 -8.043 1.00 95.69 186 PHE A CA 1
ATOM 1473 C C . PHE A 1 186 ? -8.051 -2.075 -7.080 1.00 95.69 186 PHE A C 1
ATOM 1475 O O . PHE A 1 186 ? -9.119 -1.776 -6.548 1.00 95.69 186 PHE A O 1
ATOM 1482 N N . ALA A 1 187 ? -7.415 -3.208 -6.770 1.00 93.38 187 ALA A N 1
ATOM 1483 C CA . ALA A 1 187 ? -7.919 -4.122 -5.749 1.00 93.38 187 ALA A CA 1
ATOM 1484 C C . ALA A 1 187 ? -7.954 -3.461 -4.360 1.00 93.38 187 ALA A C 1
ATOM 1486 O O . ALA A 1 187 ? -8.876 -3.706 -3.580 1.00 93.38 187 ALA A O 1
ATOM 1487 N N . GLY A 1 188 ? -6.982 -2.591 -4.060 1.00 93.69 188 GLY A N 1
ATOM 1488 C CA . GLY A 1 188 ? -6.977 -1.785 -2.844 1.00 93.69 188 GLY A CA 1
ATOM 1489 C C . GLY A 1 188 ? -8.151 -0.808 -2.767 1.00 93.69 188 GLY A C 1
ATOM 1490 O O . GLY A 1 188 ? -8.822 -0.756 -1.739 1.00 93.69 188 GLY A O 1
ATOM 1491 N N . LEU A 1 189 ? -8.464 -0.115 -3.866 1.00 94.69 189 LEU A N 1
ATOM 1492 C CA . LEU A 1 189 ? -9.640 0.755 -3.972 1.00 94.69 189 LEU A CA 1
ATOM 1493 C C . LEU A 1 189 ? -10.939 -0.018 -3.735 1.00 94.69 189 LEU A C 1
ATOM 1495 O O . LEU A 1 189 ? -11.755 0.394 -2.913 1.00 94.69 189 LEU A O 1
ATOM 1499 N N . ILE A 1 190 ? -11.125 -1.161 -4.403 1.00 92.44 190 ILE A N 1
ATOM 1500 C CA . ILE A 1 190 ? -12.309 -2.013 -4.201 1.00 92.44 190 ILE A CA 1
ATOM 1501 C C . ILE A 1 190 ? -12.426 -2.427 -2.731 1.00 92.44 190 ILE A C 1
ATOM 1503 O O . ILE A 1 190 ? -13.503 -2.334 -2.138 1.00 92.44 190 ILE A O 1
ATOM 1507 N N . GLY A 1 191 ? -11.311 -2.843 -2.128 1.00 89.25 191 GLY A N 1
ATOM 1508 C CA . GLY A 1 191 ? -11.260 -3.212 -0.722 1.00 89.25 191 GLY A CA 1
ATOM 1509 C C . GLY A 1 191 ? -11.654 -2.059 0.206 1.00 89.25 191 GLY A C 1
ATOM 1510 O O . GLY A 1 191 ? -12.484 -2.253 1.096 1.00 89.25 191 GLY A O 1
ATOM 1511 N N . LEU A 1 192 ? -11.154 -0.849 -0.052 1.00 90.62 192 LEU A N 1
ATOM 1512 C CA . LEU A 1 192 ? -11.507 0.359 0.692 1.00 90.62 192 LEU A CA 1
ATOM 1513 C C . LEU A 1 192 ? -13.004 0.691 0.591 1.00 90.62 192 LEU A C 1
ATOM 1515 O O . LEU A 1 192 ? -13.642 0.966 1.604 1.00 90.62 192 LEU A O 1
ATOM 1519 N N . PHE A 1 193 ? -13.596 0.607 -0.603 1.00 89.62 193 PHE A N 1
ATOM 1520 C CA . PHE A 1 193 ? -15.036 0.835 -0.786 1.00 89.62 193 PHE A CA 1
ATOM 1521 C C . PHE A 1 193 ? -15.900 -0.245 -0.126 1.00 89.62 193 PHE A C 1
ATOM 1523 O O . PHE A 1 193 ? -17.013 0.034 0.324 1.00 89.62 193 PHE A O 1
ATOM 1530 N N . SER A 1 194 ? -15.400 -1.479 -0.046 1.00 87.56 194 SER A N 1
ATOM 1531 C CA . SER A 1 194 ? -16.096 -2.571 0.640 1.00 87.56 194 SER A CA 1
ATOM 1532 C C . SER A 1 194 ? -16.050 -2.449 2.169 1.00 87.56 194 SER A C 1
ATOM 1534 O O . SER A 1 194 ? -16.933 -2.977 2.845 1.00 87.56 194 SER A O 1
ATOM 1536 N N . LEU A 1 195 ? -15.084 -1.702 2.718 1.00 91.25 195 LEU A N 1
ATOM 1537 C CA . LEU A 1 195 ? -14.787 -1.638 4.150 1.00 91.25 195 LEU A CA 1
ATOM 1538 C C . LEU A 1 195 ? -16.014 -1.340 5.028 1.00 91.25 195 LEU A C 1
ATOM 1540 O O . LEU A 1 195 ? -16.293 -2.153 5.913 1.00 91.25 195 LEU A O 1
ATOM 1544 N N . PRO A 1 196 ? -16.810 -0.273 4.795 1.00 87.94 196 PRO A N 1
ATOM 1545 C CA . PRO A 1 196 ? -17.901 0.075 5.708 1.00 87.94 196 PRO A CA 1
ATOM 1546 C C . PRO A 1 196 ? -19.013 -0.974 5.745 1.00 87.94 196 PRO A C 1
ATOM 1548 O O . PRO A 1 196 ? -19.723 -1.093 6.742 1.00 87.94 196 PRO A O 1
ATOM 1551 N N . ARG A 1 197 ? -19.177 -1.738 4.655 1.00 85.94 197 ARG A N 1
ATOM 1552 C CA . ARG A 1 197 ? -20.186 -2.802 4.559 1.00 85.94 197 ARG A CA 1
ATOM 1553 C C . ARG A 1 197 ? -19.797 -4.024 5.381 1.00 85.94 197 ARG A C 1
ATOM 1555 O O . ARG A 1 197 ? -20.673 -4.726 5.868 1.00 85.94 197 ARG A O 1
ATOM 1562 N N . VAL A 1 198 ? -18.497 -4.268 5.523 1.00 85.44 198 VAL A N 1
ATOM 1563 C CA . VAL A 1 198 ? -17.970 -5.483 6.143 1.00 85.44 198 VAL A CA 1
ATOM 1564 C C . VAL A 1 198 ? -17.660 -5.268 7.625 1.00 85.44 198 VAL A C 1
ATOM 1566 O O . VAL A 1 198 ? -18.002 -6.110 8.453 1.00 85.44 198 VAL A O 1
ATOM 1569 N N . THR A 1 199 ? -17.035 -4.143 7.976 1.00 87.56 199 THR A N 1
ATOM 1570 C CA . THR A 1 199 ? -16.538 -3.892 9.340 1.00 87.56 199 THR A CA 1
ATOM 1571 C C . THR A 1 199 ? -17.432 -2.955 10.147 1.00 87.56 199 THR A C 1
ATOM 1573 O O . THR A 1 199 ? -17.224 -2.801 11.345 1.00 87.56 199 THR A O 1
ATOM 1576 N N . LYS A 1 200 ? -18.411 -2.296 9.506 1.00 89.62 200 LYS A N 1
ATOM 1577 C CA . LYS A 1 200 ? -19.228 -1.188 10.051 1.00 89.62 200 LYS A CA 1
ATOM 1578 C C . LYS A 1 200 ? -18.432 0.063 10.457 1.00 89.62 200 LYS A C 1
ATOM 1580 O O . LYS A 1 200 ? -19.050 1.108 10.664 1.00 89.62 200 LYS A O 1
ATOM 1585 N N . ALA A 1 201 ? -17.102 -0.013 10.529 1.00 91.50 201 ALA A N 1
ATOM 1586 C CA . ALA A 1 201 ? -16.229 1.123 10.773 1.00 91.50 201 ALA A CA 1
ATOM 1587 C C . ALA A 1 201 ? -16.296 2.119 9.612 1.00 91.50 201 ALA A C 1
ATOM 1589 O O . ALA A 1 201 ? -16.472 1.749 8.448 1.00 91.50 201 ALA A O 1
ATOM 1590 N N . ARG A 1 202 ? -16.167 3.404 9.936 1.00 93.12 202 ARG A N 1
ATOM 1591 C CA . ARG A 1 202 ? -16.213 4.496 8.960 1.00 93.12 202 ARG A CA 1
ATOM 1592 C C . ARG A 1 202 ? -15.073 5.465 9.208 1.00 93.12 202 ARG A C 1
ATOM 1594 O O . ARG A 1 202 ? -14.557 5.556 10.316 1.00 93.12 202 ARG A O 1
ATOM 1601 N N . PHE A 1 203 ? -14.711 6.218 8.177 1.00 93.94 203 PHE A N 1
ATOM 1602 C CA . PHE A 1 203 ? -13.823 7.356 8.360 1.00 93.94 203 PHE A CA 1
ATOM 1603 C C . PHE A 1 203 ? -14.538 8.430 9.180 1.00 93.94 203 PHE A C 1
ATOM 1605 O O . PHE A 1 203 ? -15.649 8.844 8.847 1.00 93.94 203 PHE A O 1
ATOM 1612 N N . VAL A 1 204 ? -13.903 8.849 10.268 1.00 95.50 204 VAL A N 1
ATOM 1613 C CA . VAL A 1 204 ? -14.389 9.884 11.188 1.00 95.50 204 VAL A CA 1
ATOM 1614 C C . VAL A 1 204 ? -13.363 11.005 11.267 1.00 95.50 204 VAL A C 1
ATOM 1616 O O . VAL A 1 204 ? -12.234 10.857 10.815 1.00 95.50 204 VAL A O 1
ATOM 1619 N N . ARG A 1 205 ? -13.732 12.157 11.826 1.00 93.75 205 ARG A N 1
ATOM 1620 C CA . ARG A 1 205 ? -12.745 13.212 12.076 1.00 93.75 205 ARG A CA 1
ATOM 1621 C C . ARG A 1 205 ? -11.853 12.800 13.244 1.00 93.75 205 ARG A C 1
ATOM 1623 O O . ARG A 1 205 ? -12.367 12.453 14.304 1.00 93.75 205 ARG A O 1
ATOM 1630 N N . VAL A 1 206 ? -10.544 12.867 13.029 1.00 94.62 206 VAL A N 1
ATOM 1631 C CA . VAL A 1 206 ? -9.513 12.656 14.050 1.00 94.62 206 VAL A CA 1
ATOM 1632 C C . VAL A 1 206 ? -8.634 13.892 14.141 1.00 94.62 206 VAL A C 1
ATOM 1634 O O . VAL A 1 206 ? -8.504 14.658 13.183 1.00 94.62 206 VAL A O 1
ATOM 1637 N N . THR A 1 207 ? -8.059 14.104 15.312 1.00 94.62 207 THR A N 1
ATOM 1638 C CA . THR A 1 207 ? -7.127 15.200 15.565 1.00 94.62 207 THR A CA 1
ATOM 1639 C C . THR A 1 207 ? -5.714 14.830 15.099 1.00 94.62 207 THR A C 1
ATOM 1641 O O . THR A 1 207 ? -5.357 13.650 15.093 1.00 94.62 207 THR A O 1
ATOM 1644 N N . PRO A 1 208 ? -4.859 15.811 14.756 1.00 92.69 208 PRO A N 1
ATOM 1645 C CA . PRO A 1 208 ? -3.448 15.543 14.465 1.00 92.69 208 PRO A CA 1
ATOM 1646 C C . PRO A 1 208 ? -2.712 14.844 15.619 1.00 92.69 208 PRO A C 1
ATOM 1648 O O . PRO A 1 208 ? -1.801 14.060 15.373 1.00 92.69 208 PRO A O 1
ATOM 1651 N N . GLY A 1 209 ? -3.136 15.089 16.867 1.00 93.75 209 GLY A N 1
ATOM 1652 C CA . GLY A 1 209 ? -2.621 14.397 18.051 1.00 93.75 209 GLY A CA 1
ATOM 1653 C C . GLY A 1 209 ? -2.861 12.888 17.996 1.00 93.75 209 GLY A C 1
ATOM 1654 O O . GLY A 1 209 ? -1.914 12.128 18.138 1.00 93.75 209 GLY A O 1
ATOM 1655 N N . GLU A 1 210 ? -4.080 12.451 17.654 1.00 92.81 210 GLU A N 1
ATOM 1656 C CA . GLU A 1 210 ? -4.406 11.019 17.518 1.00 92.81 210 GLU A CA 1
ATOM 1657 C C . GLU A 1 210 ? -3.570 10.328 16.421 1.00 92.81 210 GLU A C 1
ATOM 1659 O O . GLU A 1 210 ? -3.204 9.157 16.547 1.00 92.81 210 GLU A O 1
ATOM 1664 N N . VAL A 1 211 ? -3.233 11.045 15.345 1.00 94.12 211 VAL A N 1
ATOM 1665 C CA . VAL A 1 211 ? -2.335 10.532 14.295 1.00 94.12 211 VAL A CA 1
ATOM 1666 C C . VAL A 1 211 ? -0.904 10.399 14.826 1.00 94.12 211 VAL A C 1
ATOM 1668 O O . VAL A 1 211 ? -0.254 9.382 14.588 1.00 94.12 211 VAL A O 1
ATOM 1671 N N . LEU A 1 212 ? -0.417 11.394 15.573 1.00 93.06 212 LEU A N 1
ATOM 1672 C CA . LEU A 1 212 ? 0.923 11.376 16.163 1.00 93.06 212 LEU A CA 1
ATOM 1673 C C . LEU A 1 212 ? 1.078 10.284 17.228 1.00 93.06 212 LEU A C 1
ATOM 1675 O O . LEU A 1 212 ? 2.116 9.626 17.278 1.00 93.06 212 LEU A O 1
ATOM 1679 N N . ASP A 1 213 ? 0.048 10.050 18.034 1.00 91.19 213 ASP A N 1
ATOM 1680 C CA . ASP A 1 213 ? 0.037 8.970 19.022 1.00 91.19 213 ASP A CA 1
ATOM 1681 C C . ASP A 1 213 ? 0.155 7.604 18.337 1.00 91.19 213 ASP A C 1
ATOM 1683 O O . ASP A 1 213 ? 0.944 6.764 18.761 1.00 91.19 213 ASP A O 1
ATOM 1687 N N . THR A 1 214 ? -0.493 7.431 17.179 1.00 91.12 214 THR A N 1
ATOM 1688 C CA . THR A 1 214 ? -0.360 6.205 16.373 1.00 91.12 214 THR A CA 1
ATOM 1689 C C . THR A 1 214 ? 1.098 5.961 15.941 1.00 91.12 214 THR A C 1
ATOM 1691 O O . THR A 1 214 ? 1.575 4.824 15.948 1.00 91.12 214 THR A O 1
ATOM 1694 N N . PHE A 1 215 ? 1.844 7.017 15.593 1.00 90.81 215 PHE A N 1
ATOM 1695 C CA . PHE A 1 215 ? 3.275 6.906 15.286 1.00 90.81 215 PHE A CA 1
ATOM 1696 C C . PHE A 1 215 ? 4.123 6.566 16.515 1.00 90.81 215 PHE A C 1
ATOM 1698 O O . PHE A 1 215 ? 5.083 5.803 16.394 1.00 90.81 215 PHE A O 1
ATOM 1705 N N . ARG A 1 216 ? 3.786 7.122 17.684 1.00 89.31 216 ARG A N 1
ATOM 1706 C CA . ARG A 1 216 ? 4.493 6.847 18.944 1.00 89.31 216 ARG A CA 1
ATOM 1707 C C . ARG A 1 216 ? 4.321 5.393 19.367 1.00 89.31 216 ARG A C 1
ATOM 1709 O O . ARG A 1 216 ? 5.319 4.733 19.644 1.00 89.31 216 ARG A O 1
ATOM 1716 N N . ASP A 1 217 ? 3.099 4.877 19.305 1.00 85.88 217 ASP A N 1
ATOM 1717 C CA . ASP A 1 217 ? 2.792 3.480 19.629 1.00 85.88 217 ASP A CA 1
ATOM 1718 C C . ASP A 1 217 ? 3.512 2.508 18.680 1.00 85.88 217 ASP A C 1
ATOM 1720 O O . ASP A 1 217 ? 4.007 1.457 19.089 1.00 85.88 217 ASP A O 1
ATOM 1724 N N . GLY A 1 218 ? 3.615 2.875 17.397 1.00 84.62 218 GLY A N 1
ATOM 1725 C CA . GLY A 1 218 ? 4.310 2.099 16.369 1.00 84.62 218 GLY A CA 1
ATOM 1726 C C . GLY A 1 218 ? 5.840 2.129 16.446 1.00 84.62 218 GLY A C 1
ATOM 1727 O O . GLY A 1 218 ? 6.481 1.247 15.879 1.00 84.62 218 GLY A O 1
ATOM 1728 N N . TRP A 1 219 ? 6.443 3.101 17.138 1.00 85.62 219 TRP A N 1
ATOM 1729 C CA . TRP A 1 219 ? 7.877 3.407 17.026 1.00 85.62 219 TRP A CA 1
ATOM 1730 C C . TRP A 1 219 ? 8.793 2.230 17.373 1.00 85.62 219 TRP A C 1
ATOM 1732 O O . TRP A 1 219 ? 9.705 1.899 16.614 1.00 85.62 219 TRP A O 1
ATOM 1742 N N . HIS A 1 220 ? 8.535 1.559 18.497 1.00 85.50 220 HIS A N 1
ATOM 1743 C CA . HIS A 1 220 ? 9.360 0.432 18.935 1.00 85.50 220 HIS A CA 1
ATOM 1744 C C . HIS A 1 220 ? 9.272 -0.749 17.963 1.00 85.50 220 HIS A C 1
ATOM 1746 O O . HIS A 1 220 ? 10.291 -1.334 17.599 1.00 85.50 220 HIS A O 1
ATOM 1752 N N . VAL A 1 221 ? 8.064 -1.052 17.481 1.00 85.56 221 VAL A N 1
ATOM 1753 C CA . VAL A 1 221 ? 7.835 -2.131 16.512 1.00 85.56 221 VAL A CA 1
ATOM 1754 C C . VAL A 1 221 ? 8.461 -1.801 15.160 1.00 85.56 221 VAL A C 1
ATOM 1756 O O . VAL A 1 221 ? 9.050 -2.679 14.522 1.00 85.56 221 VAL A O 1
ATOM 1759 N N . PHE A 1 222 ? 8.370 -0.543 14.727 1.00 83.25 222 PHE A N 1
ATOM 1760 C CA . PHE A 1 222 ? 9.023 -0.065 13.518 1.00 83.25 222 PHE A CA 1
ATOM 1761 C C . PHE A 1 222 ? 10.535 -0.268 13.590 1.00 83.25 222 PHE A C 1
ATOM 1763 O O . PHE A 1 222 ? 11.090 -0.893 12.691 1.00 83.25 222 PHE A O 1
ATOM 1770 N N . LEU A 1 223 ? 11.190 0.184 14.665 1.00 83.62 223 LEU A N 1
ATOM 1771 C CA . LEU A 1 223 ? 12.636 0.029 14.840 1.00 83.62 223 LEU A CA 1
ATOM 1772 C C . LEU A 1 223 ? 13.062 -1.441 14.797 1.00 83.62 223 LEU A C 1
ATOM 1774 O O . LEU A 1 223 ? 14.007 -1.785 14.086 1.00 83.62 223 LEU A O 1
ATOM 1778 N N . SER A 1 224 ? 12.337 -2.323 15.491 1.00 83.38 224 SER A N 1
ATOM 1779 C CA . SER A 1 224 ? 12.611 -3.762 15.448 1.00 83.38 224 SER A CA 1
ATOM 1780 C C . SER A 1 224 ? 12.444 -4.336 14.037 1.00 83.38 224 SER A C 1
ATOM 1782 O O . SER A 1 224 ? 13.313 -5.060 13.553 1.00 83.38 224 SER A O 1
ATOM 1784 N N . THR A 1 225 ? 11.361 -3.985 13.339 1.00 78.06 225 THR A N 1
ATOM 1785 C CA . THR A 1 225 ? 11.072 -4.496 11.987 1.00 78.06 225 THR A CA 1
ATOM 1786 C C . THR A 1 225 ? 12.057 -3.952 10.948 1.00 78.06 225 THR A C 1
ATOM 1788 O O . THR A 1 225 ? 12.497 -4.689 10.061 1.00 78.06 225 THR A O 1
ATOM 1791 N N . ALA A 1 226 ? 12.444 -2.681 11.063 1.00 78.50 226 ALA A N 1
ATOM 1792 C CA . ALA A 1 226 ? 13.437 -2.044 10.211 1.00 78.50 226 ALA A CA 1
ATOM 1793 C C . ALA A 1 226 ? 14.809 -2.703 10.388 1.00 78.50 226 ALA A C 1
ATOM 1795 O O . ALA A 1 226 ? 15.427 -3.080 9.394 1.00 78.50 226 ALA A O 1
ATOM 1796 N N . ALA A 1 227 ? 15.242 -2.941 11.631 1.00 80.38 227 ALA A N 1
ATOM 1797 C CA . ALA A 1 227 ? 16.491 -3.640 11.920 1.00 80.38 227 ALA A CA 1
ATOM 1798 C C . ALA A 1 227 ? 16.510 -5.055 11.320 1.00 80.38 227 ALA A C 1
ATOM 1800 O O . ALA A 1 227 ? 17.467 -5.421 10.640 1.00 80.38 227 ALA A O 1
ATOM 1801 N N . ILE A 1 228 ? 15.424 -5.824 11.484 1.00 78.31 228 ILE A N 1
ATOM 1802 C CA . ILE A 1 228 ? 15.290 -7.161 10.880 1.00 78.31 228 ILE A CA 1
ATOM 1803 C C . ILE A 1 228 ? 15.346 -7.078 9.352 1.00 78.31 228 ILE A C 1
ATOM 1805 O O . ILE A 1 228 ? 16.019 -7.885 8.713 1.00 78.31 228 ILE A O 1
ATOM 1809 N N . THR A 1 229 ? 14.659 -6.108 8.745 1.00 72.56 229 THR A N 1
ATOM 1810 C CA . THR A 1 229 ? 14.624 -5.955 7.282 1.00 72.56 229 THR A CA 1
ATOM 1811 C C . THR A 1 229 ? 15.997 -5.586 6.729 1.00 72.56 229 THR A C 1
ATOM 1813 O O . THR A 1 229 ? 16.424 -6.171 5.737 1.00 72.56 229 THR A O 1
ATOM 1816 N N . ILE A 1 230 ? 16.715 -4.670 7.381 1.0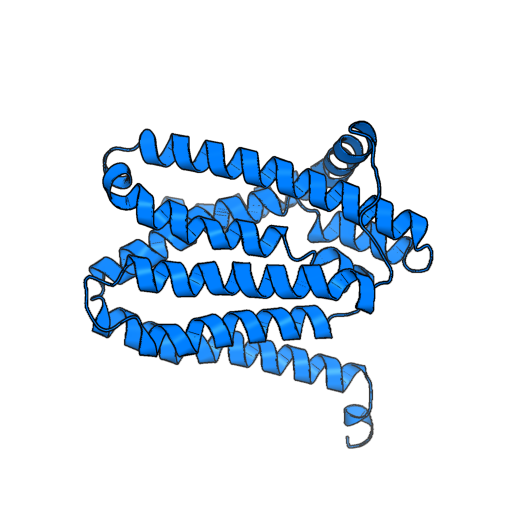0 75.56 230 ILE A N 1
ATOM 1817 C CA . ILE A 1 230 ? 18.083 -4.296 7.004 1.00 75.56 230 ILE A CA 1
ATOM 1818 C C . ILE A 1 230 ? 19.019 -5.496 7.163 1.00 75.56 230 ILE A C 1
ATOM 1820 O O . ILE A 1 230 ? 19.767 -5.803 6.244 1.00 75.56 230 ILE A O 1
ATOM 1824 N N . TYR A 1 231 ? 18.935 -6.227 8.274 1.00 73.25 231 TYR A N 1
ATOM 1825 C CA . TYR A 1 231 ? 19.777 -7.400 8.507 1.00 73.25 231 TYR A CA 1
ATOM 1826 C C . TYR A 1 231 ? 19.525 -8.523 7.486 1.00 73.25 231 TYR A C 1
ATOM 1828 O O . TYR A 1 231 ? 20.460 -9.110 6.951 1.00 73.25 231 TYR A O 1
ATOM 1836 N N . THR A 1 232 ? 18.259 -8.816 7.184 1.00 71.00 232 THR A N 1
ATOM 1837 C CA . THR A 1 232 ? 17.893 -9.951 6.319 1.00 71.00 232 THR A CA 1
ATOM 1838 C C . THR A 1 232 ? 17.957 -9.629 4.829 1.00 71.00 232 THR A C 1
ATOM 1840 O O . THR A 1 232 ? 18.387 -10.473 4.049 1.00 71.00 232 THR A O 1
ATOM 1843 N N . ARG A 1 233 ? 17.536 -8.427 4.413 1.00 64.81 233 ARG A N 1
ATOM 1844 C CA . ARG A 1 233 ? 17.487 -8.018 2.996 1.00 64.81 233 ARG A CA 1
ATOM 1845 C C . ARG A 1 233 ? 18.644 -7.114 2.586 1.00 64.81 233 ARG A C 1
ATOM 1847 O O . ARG A 1 233 ? 19.013 -7.107 1.415 1.00 64.81 233 ARG A O 1
ATOM 1854 N N . GLY A 1 234 ? 19.229 -6.371 3.525 1.00 61.06 234 GLY A N 1
ATOM 1855 C CA . GLY A 1 234 ? 20.401 -5.532 3.263 1.00 61.06 234 GLY A CA 1
ATOM 1856 C C . GLY A 1 234 ? 21.619 -6.357 2.862 1.00 61.06 234 GLY A C 1
ATOM 1857 O O . GLY A 1 234 ? 22.343 -5.942 1.966 1.00 61.06 234 GLY A O 1
ATOM 1858 N N . ASN A 1 235 ? 21.779 -7.569 3.406 1.00 60.34 235 ASN A N 1
ATOM 1859 C CA . ASN A 1 235 ? 22.847 -8.480 2.985 1.00 60.34 235 ASN A CA 1
ATOM 1860 C C . ASN A 1 235 ? 22.783 -8.788 1.482 1.00 60.34 235 ASN A C 1
ATOM 1862 O O . ASN A 1 235 ? 23.805 -8.751 0.810 1.00 60.34 235 ASN A O 1
ATOM 1866 N N . THR A 1 236 ? 21.593 -9.031 0.927 1.00 55.72 236 THR A N 1
ATOM 1867 C CA . THR A 1 236 ? 21.430 -9.296 -0.512 1.00 55.72 236 THR A CA 1
ATOM 1868 C C . THR A 1 236 ? 21.728 -8.065 -1.368 1.00 55.72 236 THR A C 1
ATOM 1870 O O . THR A 1 236 ? 22.300 -8.202 -2.442 1.00 55.72 236 THR A O 1
ATOM 1873 N N . PHE A 1 237 ? 21.369 -6.866 -0.901 1.00 53.88 237 PHE A N 1
ATOM 1874 C CA . PHE A 1 237 ? 21.669 -5.618 -1.609 1.00 53.88 237 PHE A CA 1
ATOM 1875 C C . PHE A 1 237 ? 23.171 -5.294 -1.597 1.00 53.88 237 PHE A C 1
ATOM 1877 O O . PHE A 1 237 ? 23.718 -4.919 -2.626 1.00 53.88 237 PHE A O 1
ATOM 1884 N N . ILE A 1 238 ? 23.842 -5.487 -0.457 1.00 62.94 238 ILE A N 1
ATOM 1885 C CA . ILE A 1 238 ? 25.285 -5.244 -0.301 1.00 62.94 238 ILE A CA 1
ATOM 1886 C C . ILE A 1 238 ? 26.110 -6.264 -1.093 1.00 62.94 238 ILE A C 1
ATOM 1888 O O . ILE A 1 238 ? 27.112 -5.893 -1.682 1.00 62.94 238 ILE A O 1
ATOM 1892 N N . LEU A 1 239 ? 25.687 -7.531 -1.142 1.00 58.59 239 LEU A N 1
ATOM 1893 C CA . LEU A 1 239 ? 26.362 -8.570 -1.931 1.00 58.59 239 LEU A CA 1
ATOM 1894 C C . LEU A 1 239 ? 26.159 -8.420 -3.450 1.00 58.59 239 LEU A C 1
ATOM 1896 O O . LEU A 1 239 ? 26.863 -9.072 -4.215 1.00 58.59 239 LEU A O 1
ATOM 1900 N N . GLY A 1 240 ? 25.166 -7.637 -3.881 1.00 48.72 240 GLY A N 1
ATOM 1901 C CA . GLY A 1 240 ? 24.875 -7.377 -5.295 1.00 48.72 240 GLY A CA 1
ATOM 1902 C C . GLY A 1 240 ? 25.552 -6.127 -5.872 1.00 48.72 240 GLY A C 1
ATOM 1903 O O . GLY A 1 240 ? 25.399 -5.879 -7.068 1.00 48.72 240 GLY A O 1
ATOM 1904 N N . LEU A 1 241 ? 26.246 -5.350 -5.035 1.00 49.19 241 LEU A N 1
ATOM 1905 C CA . LEU A 1 241 ? 27.113 -4.221 -5.396 1.00 49.19 241 LEU A CA 1
ATOM 1906 C C . LEU A 1 241 ? 28.552 -4.708 -5.596 1.00 49.19 241 LEU A C 1
ATOM 1908 O O . LEU A 1 241 ? 29.200 -4.191 -6.531 1.00 49.19 241 LEU A O 1
#

Foldseek 3Di:
DVVVCPDPVVVVVVLVVVLVCCVPVLCVVLVVVCCVFQPVVLVVVLVVLLVVLVVLLLQLPLQCLPLLLQQCLVCLVPQVSLLLSVQLSLVLSVVSLVVSVVVQVVVLVVDPVNVVVVLLNVLLSLLSLLSSLAPPSNCNSNVNVVLVSVLSVQLSVQLRPVCVVQRRHSVCSSVNSNSNSVSSNVSSNVNNVCVCVPRVHHHDDDDVVSNVVSSVSSNVSSVVVVVVCCVPVVVVVVVVD

Sequence (241 aa):
MRRLLRSTVARNALALYGIQAAQYILPWFTYPYLTRVLHPANWGRIIIAQAFIQFFVVITEYGFNLTATQAVAIHRDDIPRLSRILTSVTAAKTLLMLASLAAMLAIVWSVPSLRGELPLFAITFLSVVGNVLFPVWLFQGLEQMQFITFREILARLLGLLPTFLLVRHESDILWAAAVQSGSVAFAGLIGLFSLPRVTKARFVRVTPGEVLDTFRDGWHVFLSTAAITIYTRGNTFILGL

pLDDT: mean 87.11, std 11.15, range [44.19, 97.75]

Radius of gyration: 19.33 Å; chains: 1; bounding box: 47×53×49 Å